Protein AF-A0A840UN07-F1 (afdb_monomer_lite)

Foldseek 3Di:
DPPVVVVVVVVVVVVVVCVVQVPDPDDDDDDPDDDDDPVVVVVVVVVVLLVVCVVPPVLLNVLLVLLVCLCVQLCVLVVVPPPDDLDPVSLVSLVVSLVVSLVSLVSHFPLSLLVSLLSQVVSLVVDLLQNLVSLLVSCLRSVNLLLVVLLVQCVVDPDPVSNVVSLLLCLLCVRPSFNVVSVVLVPDPDSVVSNVVSVVVVVVCVVCPVVVVVVVVVCVVVCVVPPCVVSVVSVVSSVCRVVRHPDSVPDDSDDDPSSSVSSSSNVCSNSVVVSVVSVVVVVVVD

Sequence (286 aa):
MGFKIIEQEAIKLRKIRNRLLSKRQTYIKRSEGSVMSIDLKFEWSFMYVLEKLANSNEDLFDTYKRIGNLYNDVGKVLSWNTSVNLDKAHHRELVDAYNKFLSKLKKIEYKNLVDLQKEILLHICKDKLYYGINMYRFERQLRLFTIRNEIGYLLKAKDDEEERYFIKKSIILNDLHFPKLYNDFSAFNEIDTVLSYMQQFSSLKSCVIGPSCLILDKLIELNIFGQNWEQLFLDNINNLTEKVFYNPDKIDYNVIISSQEKFEKILKAPVEFMIHQIAKMFKEEI

Structure (mmCIF, N/CA/C/O backbone):
data_AF-A0A840UN07-F1
#
_entry.id   AF-A0A840UN07-F1
#
loop_
_atom_site.group_PDB
_atom_site.id
_atom_site.type_symbol
_atom_site.label_atom_id
_atom_site.label_alt_id
_atom_site.label_comp_id
_atom_site.label_asym_id
_atom_site.label_entity_id
_atom_site.label_seq_id
_atom_site.pdbx_PDB_ins_code
_atom_site.Cartn_x
_atom_site.Cartn_y
_atom_site.Cartn_z
_atom_site.occupancy
_atom_site.B_iso_or_equiv
_atom_site.auth_seq_id
_atom_site.auth_comp_id
_atom_site.auth_asym_id
_atom_site.auth_atom_id
_atom_site.pdbx_PDB_model_num
ATOM 1 N N . MET A 1 1 ? 5.037 26.052 34.972 1.00 36.88 1 MET A N 1
ATOM 2 C CA . MET A 1 1 ? 5.686 26.035 33.637 1.00 36.88 1 MET A CA 1
ATOM 3 C C . MET A 1 1 ? 5.171 24.944 32.679 1.00 36.88 1 MET A C 1
ATOM 5 O O . MET A 1 1 ? 5.595 24.962 31.536 1.00 36.88 1 MET A O 1
ATOM 9 N N . GLY A 1 2 ? 4.238 24.051 33.059 1.00 37.12 2 GLY A N 1
ATOM 10 C CA . GLY A 1 2 ? 3.809 22.922 32.201 1.00 37.12 2 GLY A CA 1
ATOM 11 C C . GLY A 1 2 ? 2.655 23.173 31.211 1.00 37.12 2 GLY A C 1
ATOM 12 O O . GLY A 1 2 ? 2.625 22.558 30.154 1.00 37.12 2 GLY A O 1
ATOM 13 N N . PHE A 1 3 ? 1.729 24.101 31.481 1.00 29.08 3 PHE A N 1
ATOM 14 C CA . PHE A 1 3 ? 0.540 24.301 30.626 1.00 29.08 3 PHE A CA 1
ATOM 15 C C . PHE A 1 3 ? 0.841 24.938 29.259 1.00 29.08 3 PHE A C 1
ATOM 17 O O . PHE A 1 3 ? 0.233 24.579 28.254 1.00 29.08 3 PHE A O 1
ATOM 24 N N . LYS A 1 4 ? 1.828 25.840 29.207 1.00 35.59 4 LYS A N 1
ATOM 25 C CA . LYS A 1 4 ? 2.213 26.562 27.983 1.00 35.59 4 LYS A CA 1
ATOM 26 C C . LYS A 1 4 ? 2.868 25.647 26.936 1.00 35.59 4 LYS A C 1
ATOM 28 O O . LYS A 1 4 ? 2.766 25.918 25.746 1.00 35.59 4 LYS A O 1
ATOM 33 N N . ILE A 1 5 ? 3.515 24.569 27.385 1.00 42.28 5 ILE A N 1
ATOM 34 C CA . ILE A 1 5 ? 4.181 23.576 26.529 1.00 42.28 5 ILE A CA 1
ATOM 35 C C . ILE A 1 5 ? 3.131 22.658 25.884 1.00 42.28 5 ILE A C 1
ATOM 37 O O . ILE A 1 5 ? 3.144 22.474 24.671 1.00 42.28 5 ILE A O 1
ATOM 41 N N . ILE A 1 6 ? 2.141 22.209 26.665 1.00 43.41 6 ILE A N 1
ATOM 42 C CA . ILE A 1 6 ? 1.046 21.346 26.192 1.00 43.41 6 ILE A CA 1
ATOM 43 C C . ILE A 1 6 ? 0.175 22.059 25.144 1.00 43.41 6 ILE A C 1
ATOM 45 O O . ILE A 1 6 ? -0.197 21.464 24.133 1.00 43.41 6 ILE A O 1
ATOM 49 N N . GLU A 1 7 ? -0.134 23.347 25.333 1.00 41.19 7 GLU A N 1
ATOM 50 C CA . GLU A 1 7 ? -0.879 24.127 24.332 1.00 41.19 7 GLU A CA 1
ATOM 51 C C . GLU A 1 7 ? -0.098 24.314 23.027 1.00 41.19 7 GLU A C 1
ATOM 53 O O . GLU A 1 7 ? -0.666 24.193 21.939 1.00 41.19 7 GLU A O 1
ATOM 58 N N . GLN A 1 8 ? 1.207 24.580 23.111 1.00 50.69 8 GLN A N 1
ATOM 59 C CA . GLN A 1 8 ? 2.055 24.749 21.929 1.00 50.69 8 GLN A CA 1
ATOM 60 C C . GLN A 1 8 ? 2.217 23.438 21.148 1.00 50.69 8 GLN A C 1
ATOM 62 O O . GLN A 1 8 ? 2.112 23.443 19.915 1.00 50.69 8 GLN A O 1
ATOM 67 N N . GLU A 1 9 ? 2.387 22.313 21.844 1.00 49.97 9 GLU A N 1
ATOM 68 C CA . GLU A 1 9 ? 2.385 20.970 21.252 1.00 49.97 9 GLU A CA 1
ATOM 69 C C . GLU A 1 9 ? 1.037 20.648 20.602 1.00 49.97 9 GLU A C 1
ATOM 71 O O . GLU A 1 9 ? 0.986 20.236 19.438 1.00 49.97 9 GLU A O 1
ATOM 76 N N . ALA A 1 10 ? -0.073 20.943 21.285 1.00 46.81 10 ALA A N 1
ATOM 77 C CA . ALA A 1 10 ? -1.411 20.729 20.749 1.00 46.81 10 ALA A CA 1
ATOM 78 C C . ALA A 1 10 ? -1.667 21.553 19.474 1.00 46.81 10 ALA A C 1
ATOM 80 O O . ALA A 1 10 ? -2.270 21.052 18.521 1.00 46.81 10 ALA A O 1
ATOM 81 N N . ILE A 1 11 ? -1.184 22.798 19.411 1.00 55.72 11 ILE A N 1
ATOM 82 C CA . ILE A 1 11 ? -1.289 23.658 18.222 1.00 55.72 11 ILE A CA 1
ATOM 83 C C . ILE A 1 11 ? -0.445 23.108 17.064 1.00 55.72 11 ILE A C 1
ATOM 85 O O . ILE A 1 11 ? -0.916 23.069 15.921 1.00 55.72 11 ILE A O 1
ATOM 89 N N . LYS A 1 12 ? 0.789 22.661 17.332 1.00 57.25 12 LYS A N 1
ATOM 90 C CA . LYS A 1 12 ? 1.681 22.072 16.319 1.00 57.25 12 LYS A CA 1
ATOM 91 C C . LYS A 1 12 ? 1.063 20.809 15.714 1.00 57.25 12 LYS A C 1
ATOM 93 O O . LYS A 1 12 ? 0.984 20.687 14.490 1.00 57.25 12 LYS A O 1
ATOM 98 N N . LEU A 1 13 ? 0.533 19.927 16.558 1.00 53.12 13 LEU A N 1
ATOM 99 C CA . LEU A 1 13 ? -0.116 18.680 16.150 1.00 53.12 13 LEU A CA 1
ATOM 100 C C . LEU A 1 13 ? -1.429 18.929 15.389 1.00 53.12 13 LEU A C 1
ATOM 102 O O . LEU A 1 13 ? -1.670 18.303 14.354 1.00 53.12 13 LEU A O 1
ATOM 106 N N . ARG A 1 14 ? -2.230 19.927 15.795 1.00 56.94 14 ARG A N 1
ATOM 107 C CA . ARG A 1 14 ? -3.411 20.380 15.027 1.00 56.94 14 ARG A CA 1
ATOM 108 C C . ARG A 1 14 ? -3.041 20.864 13.625 1.00 56.94 14 ARG A C 1
ATOM 110 O O . ARG A 1 14 ? -3.718 20.504 12.662 1.00 56.94 14 ARG A O 1
ATOM 117 N N . LYS A 1 15 ? -1.963 21.646 13.486 1.00 59.25 15 LYS A N 1
ATOM 118 C CA . LYS A 1 15 ? -1.490 22.127 12.175 1.00 59.25 15 LYS A CA 1
ATOM 119 C C . LYS A 1 15 ? -1.043 20.976 11.273 1.00 59.25 15 LYS A C 1
ATOM 121 O O . LYS A 1 15 ? -1.417 20.957 10.102 1.00 59.25 15 LYS A O 1
ATOM 126 N N . ILE A 1 16 ? -0.294 20.007 11.806 1.00 56.16 16 ILE A N 1
ATOM 127 C CA . ILE A 1 16 ? 0.143 18.813 11.059 1.00 56.16 16 ILE A CA 1
ATOM 128 C C . ILE A 1 16 ? -1.072 18.001 10.590 1.00 56.16 16 ILE A C 1
ATOM 130 O O . ILE A 1 16 ? -1.173 17.668 9.408 1.00 56.16 16 ILE A O 1
ATOM 134 N N . ARG A 1 17 ? -2.031 17.757 11.490 1.00 54.06 17 ARG A N 1
ATOM 135 C CA . ARG A 1 17 ? -3.284 17.057 11.188 1.00 54.06 17 ARG A CA 1
ATOM 136 C C . ARG A 1 17 ? -4.070 17.744 10.073 1.00 54.06 17 ARG A C 1
ATOM 138 O O . ARG A 1 17 ? -4.420 17.091 9.094 1.00 54.06 17 ARG A O 1
ATOM 145 N N . ASN A 1 18 ? -4.324 19.048 10.188 1.00 59.06 18 ASN A N 1
ATOM 146 C CA . ASN A 1 18 ? -5.078 19.788 9.172 1.00 59.06 18 ASN A CA 1
ATOM 147 C C . ASN A 1 18 ? -4.421 19.676 7.792 1.00 59.06 18 ASN A C 1
ATOM 149 O O . ASN A 1 18 ? -5.118 19.504 6.799 1.00 59.06 18 ASN A O 1
ATOM 153 N N . ARG A 1 19 ? -3.084 19.684 7.740 1.00 59.31 19 ARG A N 1
ATOM 154 C CA . ARG A 1 19 ? -2.310 19.563 6.498 1.00 59.31 19 ARG A CA 1
ATOM 155 C C . ARG A 1 19 ? -2.387 18.173 5.851 1.00 59.31 19 ARG A C 1
ATOM 157 O O . ARG A 1 19 ? -2.235 18.063 4.637 1.00 59.31 19 ARG A O 1
ATOM 164 N N . LEU A 1 20 ? -2.588 17.122 6.647 1.00 52.75 20 LEU A N 1
ATOM 165 C CA . LEU A 1 20 ? -2.758 15.742 6.174 1.00 52.75 20 LEU A CA 1
ATOM 166 C C . LEU A 1 20 ? -4.204 15.448 5.769 1.00 52.75 20 LEU A C 1
ATOM 168 O O . LEU A 1 20 ? -4.441 14.781 4.763 1.00 52.75 20 LEU A O 1
ATOM 172 N N . LEU A 1 21 ? -5.169 15.944 6.544 1.00 47.34 21 LEU A N 1
ATOM 173 C CA . LEU A 1 21 ? -6.589 15.695 6.313 1.00 47.34 21 LEU A CA 1
ATOM 174 C C . LEU A 1 21 ? -7.146 16.511 5.146 1.00 47.34 21 LEU A C 1
ATOM 176 O O . LEU A 1 21 ? -7.949 15.978 4.388 1.00 47.34 21 LEU A O 1
ATOM 180 N N . SER A 1 22 ? -6.656 17.736 4.923 1.00 52.03 22 SER A N 1
ATOM 181 C CA . SER A 1 22 ? -7.065 18.574 3.784 1.00 52.03 22 SER A CA 1
ATOM 182 C C . SER A 1 22 ? -6.729 17.976 2.414 1.00 52.03 22 SER A C 1
ATOM 184 O O . SER A 1 22 ? -7.151 18.511 1.398 1.00 52.03 22 SER A O 1
ATOM 186 N N . LYS A 1 23 ? -5.937 16.898 2.374 1.00 47.31 23 LYS A N 1
ATOM 187 C CA . LYS A 1 23 ? -5.575 16.170 1.153 1.00 47.31 23 LYS A CA 1
ATOM 188 C C . LYS A 1 23 ? -6.455 14.939 0.891 1.00 47.31 23 LYS A C 1
ATOM 190 O O . LYS A 1 23 ? -6.236 14.255 -0.102 1.00 47.31 23 LYS A O 1
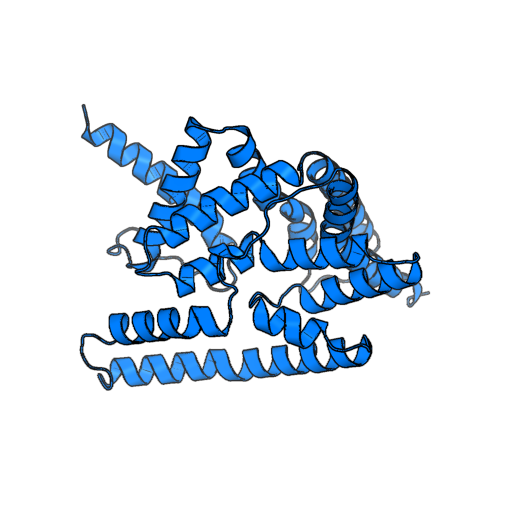ATOM 195 N N . ARG A 1 24 ? -7.402 14.601 1.778 1.00 41.06 24 ARG A N 1
ATOM 196 C CA . ARG A 1 24 ? -8.286 13.429 1.622 1.00 41.06 24 ARG A CA 1
ATOM 197 C C . ARG A 1 24 ? -9.586 13.833 0.913 1.00 41.06 24 ARG A C 1
ATOM 199 O O . ARG A 1 24 ? -10.165 14.860 1.246 1.00 41.06 24 ARG A O 1
ATOM 206 N N . GLN A 1 25 ? -10.067 12.988 -0.006 1.00 32.94 25 GLN A N 1
ATOM 207 C CA . GLN A 1 25 ? -11.268 13.221 -0.834 1.00 32.94 25 GLN A CA 1
ATOM 208 C C . GLN A 1 25 ? -12.570 13.459 -0.044 1.00 32.94 25 GLN A C 1
ATOM 210 O O . GLN A 1 25 ? -13.498 14.052 -0.577 1.00 32.94 25 GLN A O 1
ATOM 215 N N . THR A 1 26 ? -12.649 13.034 1.218 1.00 33.31 26 THR A N 1
ATOM 216 C CA . THR A 1 26 ? -13.864 13.104 2.053 1.00 33.31 26 THR A CA 1
ATOM 217 C C . THR A 1 26 ? -13.619 13.806 3.390 1.00 33.31 26 THR A C 1
ATOM 219 O O . THR A 1 26 ? -14.121 13.396 4.436 1.00 33.31 26 THR A O 1
ATOM 222 N N . TYR A 1 27 ? -12.803 14.862 3.406 1.00 40.34 27 TYR A N 1
ATOM 223 C CA . TYR A 1 27 ? -12.616 15.641 4.628 1.00 40.34 27 TYR A CA 1
ATOM 224 C C . TYR A 1 27 ? -13.746 16.659 4.838 1.00 40.34 27 TYR A C 1
ATOM 226 O O . TYR A 1 27 ? -13.843 17.653 4.121 1.00 40.34 27 TYR A O 1
ATOM 234 N N . ILE A 1 28 ? -14.552 16.454 5.884 1.00 39.88 28 ILE A N 1
ATOM 235 C CA . ILE A 1 28 ? -15.470 17.471 6.411 1.00 39.88 28 ILE A CA 1
ATOM 236 C C . ILE A 1 28 ? -14.691 18.347 7.397 1.00 39.88 28 ILE A C 1
ATOM 238 O O . ILE A 1 28 ? -14.242 17.887 8.453 1.00 39.88 28 ILE A O 1
ATOM 242 N N . LYS A 1 29 ? -14.523 19.626 7.050 1.00 39.91 29 LYS A N 1
ATOM 243 C CA . LYS A 1 29 ? -13.854 20.625 7.889 1.00 39.91 29 LYS A CA 1
ATOM 244 C C . LYS A 1 29 ? -14.681 20.857 9.156 1.00 39.91 29 LYS A C 1
ATOM 246 O O . LYS A 1 29 ? -15.702 21.533 9.113 1.00 39.91 29 LYS A O 1
ATOM 251 N N . ARG A 1 30 ? -14.256 20.289 10.288 1.00 42.16 30 ARG A N 1
ATOM 252 C CA . ARG A 1 30 ? -14.884 20.573 11.589 1.00 42.16 30 ARG A CA 1
ATOM 253 C C . ARG A 1 30 ? -14.439 21.949 12.082 1.00 42.16 30 ARG A C 1
ATOM 255 O O . ARG A 1 30 ? -13.242 22.239 12.087 1.00 42.16 30 ARG A O 1
ATOM 262 N N . SER A 1 31 ? -15.401 22.774 12.487 1.00 37.69 31 SER A N 1
ATOM 263 C CA . SER A 1 31 ? -15.157 24.023 13.203 1.00 37.69 31 SER A CA 1
ATOM 264 C C . SER A 1 31 ? -14.460 23.739 14.535 1.00 37.69 31 SER A C 1
ATOM 266 O O . SER A 1 31 ? -14.646 22.696 15.168 1.00 37.69 31 SER A O 1
ATOM 268 N N . GLU A 1 32 ? -13.574 24.652 14.916 1.00 40.25 32 GLU A N 1
ATOM 269 C CA . GLU A 1 32 ? -12.773 24.582 16.131 1.00 40.25 32 GLU A CA 1
ATOM 270 C C . GLU A 1 32 ? -13.696 24.474 17.355 1.00 40.25 32 GLU A C 1
ATOM 272 O O . GLU A 1 32 ? -14.474 25.381 17.625 1.00 40.25 32 GLU A O 1
ATOM 277 N N . GLY A 1 33 ? -13.642 23.342 18.070 1.00 42.06 33 GLY A N 1
ATOM 278 C CA . GLY A 1 33 ? -14.376 23.155 19.330 1.00 42.06 33 GLY A CA 1
ATOM 279 C C . GLY A 1 33 ? -15.049 21.797 19.554 1.00 42.06 33 GLY A C 1
ATOM 280 O O . GLY A 1 33 ? -15.470 21.529 20.673 1.00 42.06 33 GLY A O 1
ATOM 281 N N . SER A 1 34 ? -15.144 20.900 18.564 1.00 35.94 34 SER A N 1
ATOM 282 C CA . SER A 1 34 ? -15.785 19.593 18.800 1.00 35.94 34 SER A CA 1
ATOM 283 C C . SER A 1 34 ? -14.912 18.665 19.656 1.00 35.94 34 SER A C 1
ATOM 285 O O . SER A 1 34 ? -13.740 18.457 19.316 1.00 35.94 34 SER A O 1
ATOM 287 N N . VAL A 1 35 ? -15.510 18.047 20.684 1.00 39.00 35 VAL A N 1
ATOM 288 C CA . VAL A 1 35 ? -14.983 16.871 21.400 1.00 39.00 35 VAL A CA 1
ATOM 289 C C . VAL A 1 35 ? -14.346 15.916 20.389 1.00 39.00 35 VAL A C 1
ATOM 291 O O . VAL A 1 35 ? -14.926 15.584 19.353 1.00 39.00 35 VAL A O 1
ATOM 294 N N . MET A 1 36 ? -13.089 15.570 20.653 1.00 40.47 36 MET A N 1
ATOM 295 C CA . MET A 1 36 ? -12.247 14.767 19.776 1.00 40.47 36 MET A CA 1
ATOM 296 C C . MET A 1 36 ? -12.947 13.433 19.476 1.00 40.47 36 MET A C 1
ATOM 298 O O . MET A 1 36 ? -13.196 12.668 20.404 1.00 40.47 36 MET A O 1
ATOM 302 N N . SER A 1 37 ? -13.267 13.138 18.207 1.00 45.59 37 SER A N 1
ATOM 303 C CA . SER A 1 37 ? -13.748 11.796 17.858 1.00 45.59 37 SER A CA 1
ATOM 304 C C . SER A 1 37 ? -12.655 10.773 18.165 1.00 45.59 37 SER A C 1
ATOM 306 O O . SER A 1 37 ? -11.467 11.077 18.063 1.00 45.59 37 SER A O 1
ATOM 308 N N . ILE A 1 38 ? -13.041 9.565 18.556 1.00 47.12 38 ILE A N 1
ATOM 309 C CA . ILE A 1 38 ? -12.121 8.485 18.936 1.00 47.12 38 ILE A CA 1
ATOM 310 C C . ILE A 1 38 ? -11.085 8.193 17.830 1.00 47.12 38 ILE A C 1
ATOM 312 O O . ILE A 1 38 ? -9.900 8.034 18.125 1.00 47.12 38 ILE A O 1
ATOM 316 N N . ASP A 1 39 ? -11.489 8.301 16.559 1.00 43.38 39 ASP A N 1
ATOM 317 C CA . ASP A 1 39 ? -10.614 8.258 15.376 1.00 43.38 39 ASP A CA 1
ATOM 318 C C . ASP A 1 39 ? -9.398 9.200 15.432 1.00 43.38 39 ASP A C 1
ATOM 320 O O . ASP A 1 39 ? -8.344 8.912 14.857 1.00 43.38 39 ASP A O 1
ATOM 324 N N . LEU A 1 40 ? -9.535 10.337 16.119 1.00 50.72 40 LEU A N 1
ATOM 325 C CA . LEU A 1 40 ? -8.480 11.330 16.275 1.00 50.72 40 LEU A CA 1
ATOM 326 C C . LEU A 1 40 ? -7.503 10.966 17.387 1.00 50.72 40 LEU A C 1
ATOM 328 O O . LEU A 1 40 ? -6.328 11.265 17.237 1.00 50.72 40 LEU A O 1
ATOM 332 N N . LYS A 1 41 ? -7.916 10.274 18.455 1.00 52.09 41 LYS A N 1
ATOM 333 C CA . LYS A 1 41 ? -6.965 9.824 19.491 1.00 52.09 41 LYS A CA 1
ATOM 334 C C . LYS A 1 41 ? -5.910 8.881 18.904 1.00 52.09 41 LYS A C 1
ATOM 336 O O . LYS A 1 41 ? -4.743 8.958 19.274 1.00 52.09 41 LYS A O 1
ATOM 341 N N . PHE A 1 42 ? -6.303 8.061 17.931 1.00 54.28 42 PHE A N 1
ATOM 342 C CA . PHE A 1 42 ? -5.392 7.162 17.229 1.00 54.28 42 PHE A CA 1
ATOM 343 C C . PHE A 1 42 ? -4.511 7.868 16.176 1.00 54.28 42 PHE A C 1
ATOM 345 O O . PHE A 1 42 ? -3.318 7.592 16.082 1.00 54.28 42 PHE A O 1
ATOM 352 N N . GLU A 1 43 ? -5.036 8.831 15.399 1.00 57.31 43 GLU A N 1
ATOM 353 C CA . GLU A 1 43 ? -4.155 9.649 14.536 1.00 57.31 43 GLU A CA 1
ATOM 354 C C . GLU A 1 43 ? -3.068 10.352 15.367 1.00 57.31 43 GLU A C 1
ATOM 356 O O . GLU A 1 43 ? -1.953 10.539 14.889 1.00 57.31 43 GLU A O 1
ATOM 361 N N . TRP A 1 44 ? -3.363 10.672 16.629 1.00 57.81 44 TRP A N 1
ATOM 362 C CA . TRP A 1 44 ? -2.398 11.217 17.576 1.00 57.81 44 TRP A CA 1
ATOM 363 C C . TRP A 1 44 ? -1.443 10.166 18.156 1.00 57.81 44 TRP A C 1
ATOM 365 O O . TRP A 1 44 ? -0.263 10.474 18.294 1.00 57.81 44 TRP A O 1
ATOM 375 N N . SER A 1 45 ? -1.872 8.927 18.431 1.00 63.03 45 SER A N 1
ATOM 376 C CA . SER A 1 45 ? -0.940 7.859 18.844 1.00 63.03 45 SER A CA 1
ATOM 377 C C . SER A 1 45 ? 0.098 7.561 17.759 1.00 63.03 45 SER A C 1
ATOM 379 O O . SER A 1 45 ? 1.283 7.429 18.061 1.00 63.03 45 SER A O 1
ATOM 381 N N . PHE A 1 46 ? -0.307 7.585 16.486 1.00 68.44 46 PHE A N 1
ATOM 382 C CA . PHE A 1 46 ? 0.627 7.498 15.365 1.00 68.44 46 PHE A CA 1
ATOM 383 C C . PHE A 1 46 ? 1.573 8.710 15.294 1.00 68.44 46 PHE A C 1
ATOM 385 O O . PHE A 1 46 ? 2.765 8.542 15.044 1.00 68.44 46 PHE A O 1
ATOM 392 N N . MET A 1 47 ? 1.094 9.927 15.583 1.00 66.25 47 MET A N 1
ATOM 393 C CA . MET A 1 47 ? 1.973 11.103 15.691 1.00 66.25 47 MET A CA 1
ATOM 394 C C . MET A 1 47 ? 3.011 10.955 16.802 1.00 66.25 47 MET A C 1
ATOM 396 O O . MET A 1 47 ? 4.155 11.342 16.590 1.00 66.25 47 MET A O 1
ATOM 400 N N . TYR A 1 48 ? 2.658 10.347 17.937 1.00 68.62 48 TYR A N 1
ATOM 401 C CA . TYR A 1 48 ? 3.625 10.050 18.995 1.00 68.62 48 TYR A CA 1
ATOM 402 C C . TYR A 1 48 ? 4.697 9.050 18.549 1.00 68.62 48 TYR A C 1
ATOM 404 O O . TYR A 1 48 ? 5.847 9.171 18.965 1.00 68.62 48 TYR A O 1
ATOM 412 N N . VAL A 1 49 ? 4.366 8.081 17.688 1.00 74.12 49 VAL A N 1
ATOM 413 C CA . VAL A 1 49 ? 5.377 7.198 17.073 1.00 74.12 49 VAL A CA 1
ATOM 414 C C . VAL A 1 49 ? 6.321 8.002 16.194 1.00 74.12 49 VAL A C 1
ATOM 416 O O . VAL A 1 49 ? 7.533 7.880 16.331 1.00 74.12 49 VAL A O 1
ATOM 419 N N . LEU A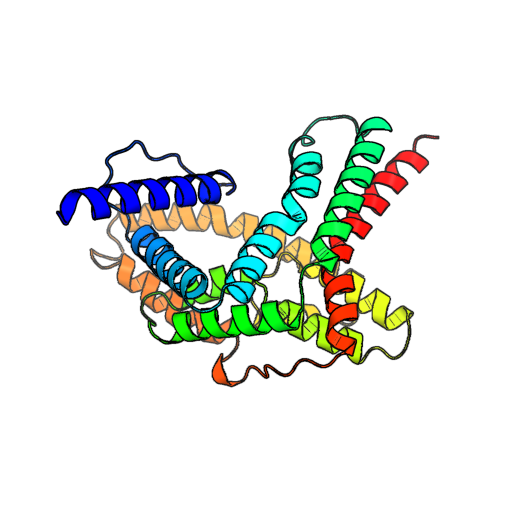 1 50 ? 5.777 8.855 15.326 1.00 77.44 50 LEU A N 1
ATOM 420 C CA . LEU A 1 50 ? 6.580 9.691 14.435 1.00 77.44 50 LEU A CA 1
ATOM 421 C C . LEU A 1 50 ? 7.449 10.694 15.199 1.00 77.44 50 LEU A C 1
ATOM 423 O O . LEU A 1 50 ? 8.578 10.942 14.798 1.00 77.44 50 LEU A O 1
ATOM 427 N N . GLU A 1 51 ? 6.947 11.255 16.297 1.00 73.50 51 GLU A N 1
ATOM 428 C CA . GLU A 1 51 ? 7.702 12.145 17.179 1.00 73.50 51 GLU A CA 1
ATOM 429 C C . GLU A 1 51 ? 8.813 11.400 17.922 1.00 73.50 51 GLU A C 1
ATOM 431 O O . GLU A 1 51 ? 9.940 11.887 17.985 1.00 73.50 51 GLU A O 1
ATOM 436 N N . LYS A 1 52 ? 8.538 10.191 18.427 1.00 79.38 52 LYS A N 1
ATOM 437 C CA . LYS A 1 52 ? 9.584 9.329 18.991 1.00 79.38 52 LYS A CA 1
ATOM 438 C C . LYS A 1 52 ? 10.662 9.039 17.957 1.00 79.38 52 LYS A C 1
ATOM 440 O O . LYS A 1 52 ? 11.825 9.262 18.260 1.00 79.38 52 LYS A O 1
ATOM 445 N N . LEU A 1 53 ? 10.278 8.645 16.741 1.00 79.56 53 LEU A N 1
ATOM 446 C CA . LEU A 1 53 ? 11.216 8.434 15.638 1.00 79.56 53 LEU A CA 1
ATOM 447 C C . LEU A 1 53 ? 12.009 9.703 15.318 1.00 79.56 53 LEU A C 1
ATOM 449 O O . LEU A 1 53 ? 13.220 9.625 15.187 1.00 79.56 53 LEU A O 1
ATOM 453 N N . ALA A 1 54 ? 11.376 10.877 15.273 1.00 80.12 54 ALA A N 1
ATOM 454 C CA . ALA A 1 54 ? 12.078 12.140 15.041 1.00 80.12 54 ALA A CA 1
ATOM 455 C C . ALA A 1 54 ? 13.161 12.425 16.096 1.00 80.12 54 ALA A C 1
ATOM 457 O O . ALA A 1 54 ? 14.170 13.043 15.775 1.00 80.12 54 ALA A O 1
ATOM 458 N N . ASN A 1 55 ? 12.959 11.961 17.332 1.00 78.38 55 ASN A N 1
ATOM 459 C CA . ASN A 1 55 ? 13.899 12.147 18.434 1.00 78.38 55 ASN A CA 1
ATOM 460 C C . ASN A 1 55 ? 14.918 11.002 18.578 1.00 78.38 55 ASN A C 1
ATOM 462 O O . ASN A 1 55 ? 15.976 11.214 19.163 1.00 78.38 55 ASN A O 1
ATOM 466 N N . SER A 1 56 ? 14.605 9.792 18.103 1.00 84.69 56 SER A N 1
ATOM 467 C CA . SER A 1 56 ? 15.427 8.591 18.326 1.00 84.69 56 SER A CA 1
ATOM 468 C C . SER A 1 56 ? 16.093 8.033 17.070 1.00 84.69 56 SER A C 1
ATOM 470 O O . SER A 1 56 ? 17.057 7.283 17.186 1.00 84.69 56 SER A O 1
ATOM 472 N N . ASN A 1 57 ? 15.560 8.323 15.884 1.00 86.69 57 ASN A N 1
ATOM 473 C CA . ASN A 1 57 ? 16.051 7.824 14.603 1.00 86.69 57 ASN A CA 1
ATOM 474 C C . ASN A 1 57 ? 15.655 8.783 13.461 1.00 86.69 57 ASN A C 1
ATOM 476 O O . ASN A 1 57 ? 14.636 8.603 12.779 1.00 86.69 57 ASN A O 1
ATOM 480 N N . GLU A 1 58 ? 16.468 9.827 13.282 1.00 88.38 58 GLU A N 1
ATOM 481 C CA . GLU A 1 58 ? 16.219 10.908 12.323 1.00 88.38 58 GLU A CA 1
ATOM 482 C C . GLU A 1 58 ? 16.093 10.395 10.879 1.00 88.38 58 GLU A C 1
ATOM 484 O O . GLU A 1 58 ? 15.230 10.878 10.144 1.00 88.38 58 GLU A O 1
ATOM 489 N N . ASP A 1 59 ? 16.854 9.365 10.499 1.00 89.19 59 ASP A N 1
ATOM 490 C CA . ASP A 1 59 ? 16.837 8.785 9.149 1.00 89.19 59 ASP A CA 1
ATOM 491 C C . ASP A 1 59 ? 15.484 8.144 8.801 1.00 89.19 59 ASP A C 1
ATOM 493 O O . ASP A 1 59 ? 14.954 8.330 7.697 1.00 89.19 59 ASP A O 1
ATOM 497 N N . LEU A 1 60 ? 14.863 7.432 9.749 1.00 89.88 60 LEU A N 1
ATOM 498 C CA . LEU A 1 60 ? 13.532 6.844 9.545 1.00 89.88 60 LEU A CA 1
ATOM 499 C C . LEU A 1 60 ? 12.448 7.919 9.473 1.00 89.88 60 LEU A C 1
ATOM 501 O O . LEU A 1 60 ? 11.542 7.851 8.634 1.00 89.88 60 LEU A O 1
ATOM 505 N N . PHE A 1 61 ? 12.550 8.947 10.316 1.00 88.69 61 PHE A N 1
ATOM 506 C CA . PHE A 1 61 ? 11.633 10.080 10.257 1.00 88.69 61 PHE A CA 1
ATOM 507 C C . PHE A 1 61 ? 11.781 10.869 8.947 1.00 88.69 61 PHE A C 1
ATOM 509 O O . PHE A 1 61 ? 10.787 11.293 8.345 1.00 88.69 61 PHE A O 1
ATOM 516 N N . ASP A 1 62 ? 13.009 11.045 8.463 1.00 90.31 62 ASP A N 1
ATOM 517 C CA . ASP A 1 62 ? 13.275 11.680 7.179 1.00 90.31 62 ASP A CA 1
ATOM 518 C C . ASP A 1 62 ? 12.738 10.852 6.010 1.00 90.31 62 ASP A C 1
ATOM 520 O O . ASP A 1 62 ? 12.063 11.394 5.130 1.00 90.31 62 ASP A O 1
ATOM 524 N N . THR A 1 63 ? 12.903 9.530 6.065 1.00 92.31 63 THR A N 1
ATOM 525 C CA . THR A 1 63 ? 12.308 8.587 5.109 1.00 92.31 63 THR A CA 1
ATOM 526 C C . THR A 1 63 ? 10.786 8.725 5.056 1.00 92.31 63 THR A C 1
ATOM 528 O O . THR A 1 63 ? 10.220 8.880 3.968 1.00 92.31 63 THR A O 1
ATOM 531 N N . TYR A 1 64 ? 10.112 8.783 6.211 1.00 89.44 64 TYR A N 1
ATOM 532 C CA . TYR A 1 64 ? 8.666 9.016 6.285 1.00 89.44 64 TYR A CA 1
ATOM 533 C C . TYR A 1 64 ? 8.258 10.327 5.593 1.00 89.44 64 TYR A C 1
ATOM 535 O O . TYR A 1 64 ? 7.355 10.343 4.746 1.00 89.44 64 TYR A O 1
ATOM 543 N N . LYS A 1 65 ? 8.952 11.437 5.895 1.00 88.94 65 LYS A N 1
ATOM 544 C CA . LYS A 1 65 ? 8.696 12.737 5.249 1.00 88.94 65 LYS A CA 1
ATOM 545 C C . LYS A 1 65 ? 8.909 12.670 3.737 1.00 88.94 65 LYS A C 1
ATOM 547 O O . LYS A 1 65 ? 8.142 13.285 2.994 1.00 88.94 65 LYS A O 1
ATOM 552 N N . ARG A 1 66 ? 9.956 11.986 3.267 1.00 91.50 66 ARG A N 1
ATOM 553 C CA . ARG A 1 66 ? 10.276 11.883 1.835 1.00 91.50 66 ARG A CA 1
ATOM 554 C C . ARG A 1 66 ? 9.219 11.091 1.083 1.00 91.50 66 ARG A C 1
ATOM 556 O O . ARG A 1 66 ? 8.714 11.602 0.087 1.00 91.50 66 ARG A O 1
ATOM 563 N N . ILE A 1 67 ? 8.821 9.926 1.595 1.00 88.12 67 ILE A N 1
ATOM 564 C CA . ILE A 1 67 ? 7.748 9.102 1.018 1.00 88.12 67 ILE A CA 1
ATOM 565 C C . ILE A 1 67 ? 6.445 9.899 0.929 1.00 88.12 67 ILE A C 1
ATOM 567 O O . ILE A 1 67 ? 5.861 10.011 -0.149 1.00 88.12 67 ILE A O 1
ATOM 571 N N . GLY A 1 68 ? 6.037 10.556 2.021 1.00 83.00 68 GLY A N 1
ATOM 572 C CA . GLY A 1 68 ? 4.817 11.372 2.045 1.00 83.00 68 GLY A CA 1
ATOM 573 C C . GLY A 1 68 ? 4.836 12.576 1.091 1.00 83.00 68 GLY A C 1
ATOM 574 O O . GLY A 1 68 ? 3.784 13.136 0.780 1.00 83.00 68 GLY A O 1
ATOM 575 N N . ASN A 1 69 ? 6.015 12.985 0.611 1.00 87.19 69 ASN A N 1
ATOM 576 C CA . ASN A 1 69 ? 6.188 14.102 -0.317 1.00 87.19 69 ASN A CA 1
ATOM 577 C C . ASN A 1 69 ? 6.597 13.691 -1.736 1.00 87.19 69 ASN A C 1
ATOM 579 O O . ASN A 1 69 ? 6.731 14.573 -2.596 1.00 87.19 69 ASN A O 1
ATOM 583 N N . LEU A 1 70 ? 6.791 12.394 -1.979 1.00 90.50 70 LEU A N 1
ATOM 584 C CA . LEU A 1 70 ? 7.377 11.865 -3.204 1.00 90.50 70 LEU A CA 1
ATOM 585 C C . LEU A 1 70 ? 6.545 12.261 -4.431 1.00 90.50 70 LEU A C 1
ATOM 587 O O . LEU A 1 70 ? 7.048 12.926 -5.334 1.00 90.50 70 LEU A O 1
ATOM 591 N N . TYR A 1 71 ? 5.245 11.969 -4.396 1.00 87.00 71 TYR A N 1
ATOM 592 C CA . TYR A 1 71 ? 4.320 12.207 -5.509 1.00 87.00 71 TYR A CA 1
ATOM 593 C C . TYR A 1 71 ? 3.672 13.598 -5.512 1.00 87.00 71 TYR A C 1
ATOM 595 O O . TYR A 1 71 ? 2.882 13.891 -6.401 1.00 87.00 71 TYR A O 1
ATOM 603 N N . ASN A 1 72 ? 3.977 14.480 -4.549 1.00 87.69 72 ASN A N 1
ATOM 604 C CA . ASN A 1 72 ? 3.243 15.745 -4.382 1.00 87.69 72 ASN A CA 1
ATOM 605 C C . ASN A 1 72 ? 3.252 16.635 -5.634 1.00 87.69 72 ASN A C 1
ATOM 607 O O . ASN A 1 72 ? 2.240 17.259 -5.926 1.00 87.69 72 ASN A O 1
ATOM 611 N N . ASP A 1 73 ? 4.384 16.752 -6.332 1.00 87.94 73 ASP A N 1
ATOM 612 C CA . ASP A 1 73 ? 4.475 17.661 -7.483 1.00 87.94 73 ASP A CA 1
ATOM 613 C C . ASP A 1 73 ? 3.779 17.076 -8.716 1.00 87.94 73 ASP A C 1
ATOM 615 O O . ASP A 1 73 ? 3.058 17.800 -9.391 1.00 87.94 73 ASP A O 1
ATOM 619 N N . VAL A 1 74 ? 3.888 15.761 -8.931 1.00 85.94 74 VAL A N 1
ATOM 620 C CA . VAL A 1 74 ? 3.124 15.037 -9.962 1.00 85.94 74 VAL A CA 1
ATOM 621 C C . VAL A 1 74 ? 1.624 15.149 -9.681 1.00 85.94 74 VAL A C 1
ATOM 623 O O . VAL A 1 74 ? 0.853 15.555 -10.542 1.00 85.94 74 VAL A O 1
ATOM 626 N N . GLY A 1 75 ? 1.208 14.873 -8.443 1.00 82.06 75 GLY A N 1
ATOM 627 C CA . GLY A 1 75 ? -0.187 14.970 -8.024 1.00 82.06 75 GLY A CA 1
ATOM 628 C C . GLY A 1 75 ? -0.761 16.381 -8.153 1.00 82.06 75 GLY A C 1
ATOM 629 O O . GLY A 1 75 ? -1.928 16.516 -8.501 1.00 82.06 75 GLY A O 1
ATOM 630 N N . LYS A 1 76 ? 0.033 17.440 -7.938 1.00 82.06 76 LYS A N 1
ATOM 631 C CA . LYS A 1 76 ? -0.406 18.821 -8.203 1.00 82.06 76 LYS A CA 1
ATOM 632 C C . LYS A 1 76 ? -0.747 19.012 -9.675 1.00 82.06 76 LYS A C 1
ATOM 634 O O . LYS A 1 76 ? -1.869 19.402 -9.949 1.00 82.06 76 LYS A O 1
ATOM 639 N N . VAL A 1 77 ? 0.159 18.668 -10.589 1.00 80.62 77 VAL A N 1
ATOM 640 C CA . VAL A 1 77 ? -0.091 18.800 -12.035 1.00 80.62 77 VAL A CA 1
ATOM 641 C C . VAL A 1 77 ? -1.346 18.019 -12.452 1.00 80.62 77 VAL A C 1
ATOM 643 O O . VAL A 1 77 ? -2.171 18.529 -13.198 1.00 80.62 77 VAL A O 1
ATOM 646 N N . LEU A 1 78 ? -1.549 16.816 -11.904 1.00 73.12 78 LEU A N 1
ATOM 647 C CA . LEU A 1 78 ? -2.708 15.978 -12.236 1.00 73.12 78 LEU A CA 1
ATOM 648 C C . LEU A 1 78 ? -4.027 16.454 -11.598 1.00 73.12 78 LEU A C 1
ATOM 650 O O . LEU A 1 78 ? -5.080 16.375 -12.221 1.00 73.12 78 LEU A O 1
ATOM 654 N N . SER A 1 79 ? -3.993 16.956 -10.360 1.00 65.19 79 SER A N 1
ATOM 655 C CA . SER A 1 79 ? -5.195 17.393 -9.624 1.00 65.19 79 SER A CA 1
ATOM 656 C C . SER A 1 79 ? -5.827 18.680 -10.158 1.00 65.19 79 SER A C 1
ATOM 658 O O . SER A 1 79 ? -6.980 18.958 -9.842 1.00 65.19 79 SER A O 1
ATOM 660 N N . TRP A 1 80 ? -5.094 19.454 -10.961 1.00 50.94 80 TRP A N 1
ATOM 661 C CA . TRP A 1 80 ? -5.599 20.681 -11.581 1.00 50.94 80 TRP A CA 1
ATOM 662 C C . TRP A 1 80 ? -6.427 20.395 -12.850 1.00 50.94 80 TRP A C 1
ATOM 664 O O . TRP A 1 80 ? -7.095 21.295 -13.350 1.00 50.94 80 TRP A O 1
ATOM 674 N N . ASN A 1 81 ? -6.459 19.139 -13.321 1.00 49.22 81 ASN A N 1
ATOM 675 C CA . ASN A 1 81 ? -6.948 18.767 -14.651 1.00 49.22 81 ASN A CA 1
ATOM 676 C C . ASN A 1 81 ? -8.147 17.808 -14.653 1.00 49.22 81 ASN A C 1
ATOM 678 O O . ASN A 1 81 ? -8.160 16.814 -15.373 1.00 49.22 81 ASN A O 1
ATOM 682 N N . THR A 1 82 ? -9.211 18.122 -13.914 1.00 47.94 82 THR A N 1
ATOM 683 C CA . THR A 1 82 ? -10.529 17.514 -14.186 1.00 47.94 82 THR A CA 1
ATOM 684 C C . THR A 1 82 ? -11.263 18.166 -15.367 1.00 47.94 82 THR A C 1
ATOM 686 O O . THR A 1 82 ? -12.324 17.679 -15.748 1.00 47.94 82 THR A O 1
ATOM 689 N N . SER A 1 83 ? -10.722 19.232 -15.977 1.00 48.22 83 SER A N 1
ATOM 690 C CA . SER A 1 83 ? -11.415 19.966 -17.052 1.00 48.22 83 SER A CA 1
ATOM 691 C C . SER A 1 83 ? -10.533 20.759 -18.035 1.00 48.22 83 SER A C 1
ATOM 693 O O . SER A 1 83 ? -11.072 21.566 -18.791 1.00 48.22 83 SER A O 1
ATOM 695 N N . VAL A 1 84 ? -9.208 20.568 -18.069 1.00 51.00 84 VAL A N 1
ATOM 696 C CA . VAL A 1 84 ? -8.332 21.325 -18.987 1.00 51.00 84 VAL A CA 1
ATOM 697 C C . VAL A 1 84 ? -7.910 20.449 -20.162 1.00 51.00 84 VAL A C 1
ATOM 699 O O . VAL A 1 84 ? -7.437 19.331 -19.960 1.00 51.00 84 VAL A O 1
ATOM 702 N N . ASN A 1 85 ? -8.077 20.973 -21.381 1.00 56.84 85 ASN A N 1
ATOM 703 C CA . ASN A 1 85 ? -7.506 20.405 -22.599 1.00 56.84 85 ASN A CA 1
ATOM 704 C C . ASN A 1 85 ? -6.017 20.141 -22.359 1.00 56.84 85 ASN A C 1
ATOM 706 O O . ASN A 1 85 ? -5.240 21.079 -22.171 1.00 56.84 85 ASN A O 1
ATOM 710 N N . LEU A 1 86 ? -5.642 18.863 -22.315 1.00 65.62 86 LEU A N 1
ATOM 711 C CA . LEU A 1 86 ? -4.252 18.442 -22.222 1.00 65.62 86 LEU A CA 1
ATOM 712 C C . LEU A 1 86 ? -3.533 19.062 -23.419 1.00 65.62 86 LEU A C 1
ATOM 714 O O . LEU A 1 86 ? -3.839 18.722 -24.552 1.00 65.62 86 LEU A O 1
ATOM 718 N N . ASP A 1 87 ? -2.626 20.007 -23.179 1.00 67.50 87 ASP A N 1
ATOM 719 C CA . ASP A 1 87 ? -1.857 20.682 -24.225 1.00 67.50 87 ASP A CA 1
ATOM 720 C C . ASP A 1 87 ? -0.342 20.458 -24.039 1.00 67.50 87 ASP A C 1
ATOM 722 O O . ASP A 1 87 ? 0.137 19.868 -23.060 1.00 67.50 87 ASP A O 1
ATOM 726 N N . LYS A 1 88 ? 0.459 20.963 -24.982 1.00 71.62 88 LYS A N 1
ATOM 727 C CA . LYS A 1 88 ? 1.929 20.860 -24.927 1.00 71.62 88 LYS A CA 1
ATOM 728 C C . LYS A 1 88 ? 2.554 21.560 -23.710 1.00 71.62 88 LYS A C 1
ATOM 730 O O . LYS A 1 88 ? 3.716 21.283 -23.396 1.00 71.62 88 LYS A O 1
ATOM 735 N N . ALA A 1 89 ? 1.871 22.511 -23.069 1.00 76.19 89 ALA A N 1
ATOM 736 C CA . ALA A 1 89 ? 2.358 23.149 -21.847 1.00 76.19 89 ALA A CA 1
ATOM 737 C C . ALA A 1 89 ? 2.177 22.206 -20.649 1.00 76.19 89 ALA A C 1
ATOM 739 O O . ALA A 1 89 ? 3.148 21.953 -19.938 1.00 76.19 89 ALA A O 1
ATOM 740 N N . HIS A 1 90 ? 1.013 21.565 -20.526 1.00 75.25 90 HIS A N 1
ATOM 741 C CA . HIS A 1 90 ? 0.746 20.565 -19.486 1.00 75.25 90 HIS A CA 1
ATOM 742 C C . HIS A 1 90 ? 1.703 19.371 -19.552 1.00 75.25 90 HIS A C 1
ATOM 744 O O . HIS A 1 90 ? 2.210 18.918 -18.526 1.00 75.25 90 HIS A O 1
ATOM 750 N N . HIS A 1 91 ? 2.014 18.879 -20.758 1.00 78.38 91 HIS A N 1
ATOM 751 C CA . HIS A 1 91 ? 3.008 17.814 -20.917 1.00 78.38 91 HIS A CA 1
ATOM 752 C C . HIS A 1 91 ? 4.387 18.230 -20.379 1.00 78.38 91 HIS A C 1
ATOM 754 O O . HIS A 1 91 ? 5.048 17.448 -19.696 1.00 78.38 91 HIS A O 1
ATOM 760 N N . ARG A 1 92 ? 4.823 19.469 -20.650 1.00 82.50 92 ARG A N 1
ATOM 761 C CA . ARG A 1 92 ? 6.102 19.992 -20.140 1.00 82.50 92 ARG A CA 1
ATOM 762 C C . ARG A 1 92 ? 6.104 20.100 -18.618 1.00 82.50 92 ARG A C 1
ATOM 764 O O . ARG A 1 92 ? 7.053 19.640 -17.991 1.00 82.50 92 ARG A O 1
ATOM 771 N N . GLU A 1 93 ? 5.031 20.616 -18.024 1.00 86.25 93 GLU A N 1
ATOM 772 C CA . GLU A 1 93 ? 4.895 20.689 -16.564 1.00 86.25 93 GLU A CA 1
ATOM 773 C C . GLU A 1 93 ? 4.945 19.307 -15.903 1.00 86.25 93 GLU A C 1
ATOM 775 O O . GLU A 1 93 ? 5.574 19.137 -14.854 1.00 86.25 93 GLU A O 1
ATOM 780 N N . LEU A 1 94 ? 4.332 18.299 -16.531 1.00 85.12 94 LEU A N 1
ATOM 781 C CA . LEU A 1 94 ? 4.375 16.925 -16.042 1.00 85.12 94 LEU A CA 1
ATOM 782 C C . LEU A 1 94 ? 5.785 16.325 -16.132 1.00 85.12 94 LEU A C 1
ATOM 784 O O . LEU A 1 94 ? 6.229 15.675 -15.185 1.00 85.12 94 LEU A O 1
ATOM 788 N N . VAL A 1 95 ? 6.513 16.572 -17.226 1.00 87.00 95 VAL A N 1
ATOM 789 C CA . VAL A 1 95 ? 7.917 16.150 -17.374 1.00 87.00 95 VAL A CA 1
ATOM 790 C C . VAL A 1 95 ? 8.805 16.819 -16.316 1.00 87.00 95 VAL A C 1
ATOM 792 O O . VAL A 1 95 ? 9.617 16.147 -15.676 1.00 87.00 95 VAL A O 1
ATOM 795 N N . ASP A 1 96 ? 8.613 18.111 -16.047 1.00 90.88 96 ASP A N 1
ATOM 796 C CA . ASP A 1 96 ? 9.347 18.825 -14.996 1.00 90.88 96 ASP A CA 1
ATOM 797 C C . ASP A 1 96 ? 9.025 18.287 -13.595 1.00 90.88 96 ASP A C 1
ATOM 799 O O . ASP A 1 96 ? 9.919 18.106 -12.756 1.00 90.88 96 ASP A O 1
ATOM 803 N N . ALA A 1 97 ? 7.750 17.993 -13.327 1.00 91.06 97 ALA A N 1
ATOM 804 C CA . ALA A 1 97 ? 7.322 17.349 -12.089 1.00 91.06 97 ALA A CA 1
ATOM 805 C C . ALA A 1 97 ? 7.930 15.946 -11.940 1.00 91.06 97 ALA A C 1
ATOM 807 O O . ALA A 1 97 ? 8.338 15.569 -10.838 1.00 91.06 97 ALA A O 1
ATOM 808 N N . TYR A 1 98 ? 8.060 15.202 -13.039 1.00 92.56 98 TYR A N 1
ATOM 809 C CA . TYR A 1 98 ? 8.690 13.886 -13.059 1.00 92.56 98 TYR A CA 1
ATOM 810 C C . TYR A 1 98 ? 10.196 13.942 -12.790 1.00 92.56 98 TYR A C 1
ATOM 812 O O . TYR A 1 98 ? 10.707 13.178 -11.972 1.00 92.56 98 TYR A O 1
ATOM 820 N N . ASN A 1 99 ? 10.909 14.912 -13.362 1.00 94.00 99 ASN A N 1
ATOM 821 C CA . ASN A 1 99 ? 12.326 15.126 -13.058 1.00 94.00 99 ASN A CA 1
ATOM 822 C C . ASN A 1 99 ? 12.548 15.437 -11.566 1.00 94.00 99 ASN A C 1
ATOM 824 O O . ASN A 1 99 ? 13.457 14.894 -10.927 1.00 94.00 99 ASN A O 1
ATOM 828 N N . LYS A 1 100 ? 11.669 16.256 -10.966 1.00 94.88 100 LYS A N 1
ATOM 829 C CA . LYS A 1 100 ? 11.667 16.509 -9.512 1.00 94.88 100 LYS A CA 1
ATOM 830 C C . LYS A 1 100 ? 11.357 15.244 -8.714 1.00 94.88 100 LYS A C 1
ATOM 832 O O . LYS A 1 100 ? 11.996 15.007 -7.688 1.00 94.88 100 LYS A O 1
ATOM 837 N N . PHE A 1 101 ? 10.403 14.435 -9.170 1.00 94.50 101 PHE A N 1
ATOM 838 C CA . PHE A 1 101 ? 10.079 13.140 -8.574 1.00 94.50 101 PHE A CA 1
ATOM 839 C C . PHE A 1 101 ? 11.302 12.210 -8.562 1.00 94.50 101 PHE A C 1
ATOM 841 O O . PHE A 1 101 ? 11.662 11.721 -7.494 1.00 94.50 101 PHE A O 1
ATOM 848 N N . LEU A 1 102 ? 12.010 12.053 -9.685 1.00 95.69 102 LEU A N 1
ATOM 849 C CA . LEU A 1 102 ? 13.215 11.219 -9.770 1.00 95.69 102 LEU A CA 1
ATOM 850 C C . LEU A 1 102 ? 14.319 11.699 -8.819 1.00 95.69 102 LEU A C 1
ATOM 852 O O . LEU A 1 102 ? 14.952 10.893 -8.138 1.00 95.69 102 LEU A O 1
ATOM 856 N N . SER A 1 103 ? 14.524 13.017 -8.717 1.00 95.44 103 SER A N 1
ATOM 857 C CA . SER A 1 103 ? 15.482 13.600 -7.767 1.00 95.44 103 SER A CA 1
ATOM 858 C C . SER A 1 103 ? 15.125 13.303 -6.306 1.00 95.44 103 SER A C 1
ATOM 860 O O . SER A 1 103 ? 16.017 13.119 -5.477 1.00 95.44 103 SER A O 1
ATOM 862 N N . LYS A 1 104 ? 13.830 13.251 -5.965 1.00 95.31 104 LYS A N 1
ATOM 863 C CA . LYS A 1 104 ? 13.367 12.874 -4.620 1.00 95.31 104 LYS A CA 1
ATOM 864 C C . LYS A 1 104 ? 13.492 11.376 -4.374 1.00 95.31 104 LYS A C 1
ATOM 866 O O . LYS A 1 104 ? 13.942 11.007 -3.294 1.00 95.31 104 LYS A O 1
ATOM 871 N N . LEU A 1 105 ? 13.121 10.550 -5.354 1.00 95.56 105 LEU A N 1
ATOM 872 C CA . LEU A 1 105 ? 13.149 9.090 -5.267 1.00 95.56 105 LEU A CA 1
ATOM 873 C C . LEU A 1 105 ? 14.555 8.572 -4.953 1.00 95.56 105 LEU A C 1
ATOM 875 O O . LEU A 1 105 ? 14.715 7.802 -4.016 1.00 95.56 105 LEU A O 1
ATOM 879 N N . LYS A 1 106 ? 15.581 9.095 -5.640 1.00 94.94 106 LYS A N 1
ATOM 880 C CA . LYS A 1 106 ? 16.998 8.747 -5.408 1.00 94.94 106 LYS A CA 1
ATOM 881 C C . LYS A 1 106 ? 17.494 8.993 -3.979 1.00 94.94 106 LYS A C 1
ATOM 883 O O . LYS A 1 106 ? 18.563 8.526 -3.615 1.00 94.94 106 LYS A O 1
ATOM 888 N N . LYS A 1 107 ? 16.765 9.781 -3.184 1.00 95.12 107 LYS A N 1
ATOM 889 C CA . LYS A 1 107 ? 17.111 10.100 -1.791 1.00 95.12 107 LYS A CA 1
ATOM 890 C C . LYS A 1 107 ? 16.394 9.193 -0.787 1.00 95.12 107 LYS A C 1
ATOM 892 O O . LYS A 1 107 ? 16.400 9.503 0.400 1.00 95.12 107 LYS A O 1
ATOM 897 N N . ILE A 1 108 ? 15.691 8.164 -1.257 1.00 95.19 108 ILE A N 1
ATOM 898 C CA . ILE A 1 108 ? 14.937 7.231 -0.426 1.00 95.19 108 ILE A CA 1
ATOM 899 C C . ILE A 1 108 ? 15.616 5.870 -0.522 1.00 95.19 108 ILE A C 1
ATOM 901 O O . ILE A 1 108 ? 15.540 5.190 -1.545 1.00 95.19 108 ILE A O 1
ATOM 905 N N . GLU A 1 109 ? 16.257 5.468 0.568 1.00 95.88 109 GLU A N 1
ATOM 906 C CA . GLU A 1 109 ? 16.818 4.129 0.687 1.00 95.88 109 GLU A CA 1
ATOM 907 C C . GLU A 1 109 ? 15.719 3.139 1.065 1.00 95.88 109 GLU A C 1
ATOM 909 O O . GLU A 1 109 ? 14.984 3.323 2.039 1.00 95.88 109 GLU A O 1
ATOM 914 N N . TYR A 1 110 ? 15.623 2.057 0.301 1.00 96.06 110 TYR A N 1
ATOM 915 C CA . TYR A 1 110 ? 14.649 1.001 0.524 1.00 96.06 110 TYR A CA 1
ATOM 916 C C . TYR A 1 110 ? 14.831 0.348 1.897 1.00 96.06 110 TYR A C 1
ATOM 918 O O . TYR A 1 110 ? 13.848 0.054 2.572 1.00 96.06 110 TYR A O 1
ATOM 926 N N . LYS A 1 111 ? 16.078 0.195 2.358 1.00 95.88 111 LYS A N 1
ATOM 927 C CA . LYS A 1 111 ? 16.368 -0.311 3.705 1.00 95.88 111 LYS A CA 1
ATOM 928 C C . LYS A 1 111 ? 15.714 0.549 4.791 1.00 95.88 111 LYS A C 1
ATOM 930 O O . LYS A 1 111 ? 14.999 0.011 5.630 1.00 95.88 111 LYS A O 1
ATOM 935 N N . ASN A 1 112 ? 15.863 1.871 4.712 1.00 95.19 112 ASN A N 1
ATOM 936 C CA . ASN A 1 112 ? 15.257 2.785 5.682 1.00 95.19 112 ASN A CA 1
ATOM 937 C C . ASN A 1 112 ? 13.725 2.749 5.610 1.00 95.19 112 ASN A C 1
ATOM 939 O O . ASN A 1 112 ? 13.053 2.881 6.630 1.00 95.19 112 ASN A O 1
ATOM 943 N N . LEU A 1 113 ? 13.142 2.524 4.425 1.00 94.88 113 LEU A N 1
ATOM 944 C CA . LEU A 1 113 ? 11.698 2.307 4.312 1.00 94.88 113 LEU A CA 1
ATOM 945 C C . LEU A 1 113 ? 11.258 1.020 5.026 1.00 94.88 113 LEU A C 1
ATOM 947 O O . LEU A 1 113 ? 10.259 1.049 5.743 1.00 94.88 113 LEU A O 1
ATOM 951 N N . VAL A 1 114 ? 11.987 -0.084 4.852 1.00 95.56 114 VAL A N 1
ATOM 952 C CA . VAL A 1 114 ? 11.688 -1.368 5.509 1.00 95.56 114 VAL A CA 1
ATOM 953 C C . VAL A 1 114 ? 11.808 -1.249 7.029 1.00 95.56 114 VAL A C 1
ATOM 955 O O . VAL A 1 114 ? 10.922 -1.711 7.750 1.00 95.56 114 VAL A O 1
ATOM 958 N N . ASP A 1 115 ? 12.842 -0.571 7.522 1.00 94.00 115 ASP A N 1
ATOM 959 C CA . ASP A 1 115 ? 13.031 -0.327 8.955 1.00 94.00 115 ASP A CA 1
ATOM 960 C C . ASP A 1 115 ? 11.918 0.572 9.528 1.00 94.00 115 ASP A C 1
ATOM 962 O O . ASP A 1 115 ? 11.344 0.269 10.577 1.00 94.00 115 ASP A O 1
ATOM 966 N N . LEU A 1 116 ? 11.511 1.618 8.798 1.00 92.75 116 LEU A N 1
ATOM 967 C CA . LEU A 1 116 ? 10.361 2.456 9.155 1.00 92.75 116 LEU A CA 1
ATOM 968 C C . LEU A 1 116 ? 9.062 1.638 9.214 1.00 92.75 116 LEU A C 1
ATOM 970 O O . LEU A 1 116 ? 8.276 1.767 10.156 1.00 92.75 116 LEU A O 1
ATOM 974 N N . GLN A 1 117 ? 8.821 0.800 8.204 1.00 93.00 117 GLN A N 1
ATOM 975 C CA . GLN A 1 117 ? 7.652 -0.074 8.137 1.00 93.00 117 GLN A CA 1
ATOM 976 C C . GLN A 1 117 ? 7.620 -1.052 9.318 1.00 93.00 117 GLN A C 1
ATOM 978 O O . GLN A 1 117 ? 6.560 -1.247 9.914 1.00 93.00 117 GLN A O 1
ATOM 983 N N . LYS A 1 118 ? 8.775 -1.614 9.691 1.00 93.19 118 LYS A N 1
ATOM 984 C CA . LYS A 1 118 ? 8.927 -2.508 10.843 1.00 93.19 118 LYS A CA 1
ATOM 985 C C . LYS A 1 118 ? 8.575 -1.811 12.156 1.00 93.19 118 LYS A C 1
ATOM 987 O O . LYS A 1 118 ? 7.763 -2.336 12.914 1.00 93.19 118 LYS A O 1
ATOM 992 N N . GLU A 1 119 ? 9.123 -0.623 12.411 1.00 90.25 119 GLU A N 1
ATOM 993 C CA . GLU A 1 119 ? 8.835 0.152 13.629 1.00 90.25 119 GLU A CA 1
ATOM 994 C C . GLU A 1 119 ? 7.342 0.485 13.765 1.00 90.25 119 GLU A C 1
ATOM 996 O O . GLU A 1 119 ? 6.738 0.314 14.831 1.00 90.25 119 GLU A O 1
ATOM 1001 N N . ILE A 1 120 ? 6.710 0.901 12.665 1.00 89.06 120 ILE A N 1
ATOM 1002 C CA . ILE A 1 120 ? 5.279 1.219 12.654 1.00 89.06 120 ILE A CA 1
ATOM 1003 C C . ILE A 1 120 ? 4.438 -0.041 12.876 1.00 89.06 120 ILE A C 1
ATOM 1005 O O . ILE A 1 120 ? 3.510 -0.016 13.688 1.00 89.06 120 ILE A O 1
ATOM 1009 N N . LEU A 1 121 ? 4.758 -1.153 12.208 1.00 91.31 121 LEU A N 1
ATOM 1010 C CA . LEU A 1 121 ? 4.010 -2.398 12.371 1.00 91.31 121 LEU A CA 1
ATOM 1011 C C . LEU A 1 121 ? 4.135 -2.955 13.796 1.00 91.31 121 LEU A C 1
ATOM 1013 O O . LEU A 1 121 ? 3.137 -3.398 14.369 1.00 91.31 121 LEU A O 1
ATOM 1017 N N . LEU A 1 122 ? 5.324 -2.867 14.404 1.00 90.19 122 LEU A N 1
ATOM 1018 C CA . LEU A 1 122 ? 5.538 -3.221 15.809 1.00 90.19 122 LEU A CA 1
ATOM 1019 C C . LEU A 1 122 ? 4.662 -2.379 16.739 1.00 90.19 122 LEU A C 1
ATOM 1021 O O . LEU A 1 122 ? 4.094 -2.911 17.690 1.00 90.19 122 LEU A O 1
ATOM 1025 N N . HIS A 1 123 ? 4.511 -1.080 16.471 1.00 87.38 123 HIS A N 1
ATOM 1026 C CA . HIS A 1 123 ? 3.600 -0.238 17.243 1.00 87.38 123 HIS A CA 1
ATOM 1027 C C . HIS A 1 123 ? 2.135 -0.663 17.085 1.00 87.38 123 HIS A C 1
ATOM 1029 O O . HIS A 1 123 ? 1.439 -0.815 18.087 1.00 87.38 123 HIS A O 1
ATOM 1035 N N . ILE A 1 124 ? 1.683 -0.919 15.853 1.00 88.44 124 ILE A N 1
ATOM 1036 C CA . ILE A 1 124 ? 0.318 -1.399 15.576 1.00 88.44 124 ILE A CA 1
ATOM 1037 C C . ILE A 1 124 ? 0.039 -2.720 16.302 1.00 88.44 124 ILE A C 1
ATOM 1039 O O . ILE A 1 124 ? -1.078 -2.964 16.748 1.00 88.44 124 ILE A O 1
ATOM 1043 N N . CYS A 1 125 ? 1.045 -3.582 16.444 1.00 90.44 125 CYS A N 1
ATOM 1044 C CA . CYS A 1 125 ? 0.882 -4.861 17.124 1.00 90.44 125 CYS A CA 1
ATOM 1045 C C . CYS A 1 125 ? 0.870 -4.759 18.656 1.00 90.44 125 CYS A C 1
ATOM 1047 O O . CYS A 1 125 ? 0.365 -5.682 19.291 1.00 90.44 125 CYS A O 1
ATOM 1049 N N . LYS A 1 126 ? 1.367 -3.662 19.247 1.00 88.94 126 LYS A N 1
ATOM 1050 C CA . LYS A 1 126 ? 1.352 -3.437 20.706 1.00 88.94 126 LYS A CA 1
ATOM 1051 C C . LYS A 1 126 ? -0.034 -3.083 21.247 1.00 88.94 126 LYS A C 1
ATOM 1053 O O . LYS A 1 126 ? -0.321 -3.412 22.391 1.00 88.94 126 LYS A O 1
ATOM 1058 N N . ASP A 1 127 ? -0.872 -2.427 20.446 1.00 84.81 127 ASP A N 1
ATOM 1059 C CA . ASP A 1 127 ? -2.243 -2.068 20.816 1.00 84.81 127 ASP A CA 1
ATOM 1060 C C . ASP A 1 127 ? -3.227 -2.563 19.751 1.00 84.81 127 ASP A C 1
ATOM 1062 O O . ASP A 1 127 ? -3.315 -2.030 18.641 1.00 84.81 127 ASP A O 1
ATOM 1066 N N . LYS A 1 128 ? -3.975 -3.610 20.110 1.00 87.69 128 LYS A N 1
ATOM 1067 C CA . LYS A 1 128 ? -4.913 -4.279 19.208 1.00 87.69 128 LYS A CA 1
ATOM 1068 C C . LYS A 1 128 ? -6.305 -3.650 19.185 1.00 87.69 128 LYS A C 1
ATOM 1070 O O . LYS A 1 128 ? -7.125 -4.105 18.393 1.00 87.69 128 LYS A O 1
ATOM 1075 N N . LEU A 1 129 ? -6.571 -2.598 19.968 1.00 87.75 129 LEU A N 1
ATOM 1076 C CA . LEU A 1 129 ? -7.901 -1.989 20.045 1.00 87.75 129 LEU A CA 1
ATOM 1077 C C . LEU A 1 129 ? -8.418 -1.560 18.661 1.00 87.75 129 LEU A C 1
ATOM 1079 O O . LEU A 1 129 ? -9.548 -1.874 18.312 1.00 87.75 129 LEU A O 1
ATOM 1083 N N . TYR A 1 130 ? -7.571 -0.943 17.829 1.00 86.25 130 TYR A N 1
ATOM 1084 C CA . TYR A 1 130 ? -7.910 -0.522 16.455 1.00 86.25 130 TYR A CA 1
ATOM 1085 C C . TYR A 1 130 ? -7.162 -1.310 15.376 1.00 86.25 130 TYR A C 1
ATOM 1087 O O . TYR A 1 130 ? -6.884 -0.780 14.298 1.00 86.25 130 TYR A O 1
ATOM 1095 N N . TYR A 1 131 ? -6.793 -2.561 15.662 1.00 89.62 131 TYR A N 1
ATOM 1096 C CA . TYR A 1 131 ? -5.864 -3.339 14.842 1.00 89.62 131 TYR A CA 1
ATOM 1097 C C . TYR A 1 131 ? -6.194 -3.314 13.341 1.00 89.62 131 TYR A C 1
ATOM 1099 O O . TYR A 1 131 ? -5.326 -2.978 12.533 1.00 89.62 131 TYR A O 1
ATOM 1107 N N . GLY A 1 132 ? -7.444 -3.576 12.956 1.00 90.19 132 GLY A N 1
ATOM 1108 C CA . GLY A 1 132 ? -7.830 -3.641 11.545 1.00 90.19 132 GLY A CA 1
ATOM 1109 C C . GLY A 1 132 ? -7.776 -2.319 10.803 1.00 90.19 132 GLY A C 1
ATOM 1110 O O . GLY A 1 132 ? -7.249 -2.237 9.691 1.00 90.19 132 GLY A O 1
ATOM 1111 N N . ILE A 1 133 ? -8.258 -1.256 11.444 1.00 87.19 133 ILE A N 1
ATOM 1112 C CA . ILE A 1 133 ? -8.188 0.103 10.898 1.00 87.19 133 ILE A CA 1
ATOM 1113 C C . ILE A 1 133 ? -6.721 0.508 10.709 1.00 87.19 133 ILE A C 1
ATOM 1115 O O . ILE A 1 133 ? -6.367 1.128 9.701 1.00 87.19 133 ILE A O 1
ATOM 1119 N N . ASN A 1 134 ? -5.860 0.124 11.649 1.00 87.06 134 ASN A N 1
ATOM 1120 C CA . ASN A 1 134 ? -4.444 0.473 11.649 1.00 87.06 134 ASN A CA 1
ATOM 1121 C C . ASN A 1 134 ? -3.674 -0.271 10.563 1.00 87.06 134 ASN A C 1
ATOM 1123 O O . ASN A 1 134 ? -2.930 0.362 9.817 1.00 87.06 134 ASN A O 1
ATOM 1127 N N . MET A 1 135 ? -3.912 -1.576 10.420 1.00 91.44 135 MET A N 1
ATOM 1128 C CA . MET A 1 135 ? -3.354 -2.382 9.332 1.00 91.44 135 MET A CA 1
ATOM 1129 C C . MET A 1 135 ? -3.763 -1.827 7.964 1.00 91.44 135 MET A C 1
ATOM 1131 O O . MET A 1 135 ? -2.912 -1.639 7.095 1.00 91.44 135 MET A O 1
ATOM 1135 N N . TYR A 1 136 ? -5.039 -1.468 7.788 1.00 89.88 136 TYR A N 1
ATOM 1136 C CA . TYR A 1 136 ? -5.513 -0.862 6.543 1.00 89.88 136 TYR A CA 1
ATOM 1137 C C . TYR A 1 136 ? -4.842 0.484 6.246 1.00 89.88 136 TYR A C 1
ATOM 1139 O O . TYR A 1 136 ? -4.386 0.719 5.127 1.00 89.88 136 TYR A O 1
ATOM 1147 N N . ARG A 1 137 ? -4.751 1.382 7.237 1.00 86.12 137 ARG A N 1
ATOM 1148 C CA . ARG A 1 137 ? -4.078 2.683 7.067 1.00 86.12 137 ARG A CA 1
ATOM 1149 C C . ARG A 1 137 ? -2.596 2.507 6.738 1.00 86.12 137 ARG A C 1
ATOM 1151 O O . ARG A 1 137 ? -2.091 3.229 5.880 1.00 86.12 137 ARG A O 1
ATOM 1158 N N . PHE A 1 138 ? -1.935 1.560 7.399 1.00 88.69 138 PHE A N 1
ATOM 1159 C CA . PHE A 1 138 ? -0.533 1.231 7.181 1.00 88.69 138 PHE A CA 1
ATOM 1160 C C . PHE A 1 138 ? -0.278 0.746 5.752 1.00 88.69 138 PHE A C 1
ATOM 1162 O O . PHE A 1 138 ? 0.531 1.349 5.048 1.00 88.69 138 PHE A O 1
ATOM 1169 N N . GLU A 1 139 ? -1.024 -0.254 5.278 1.00 89.31 139 GLU A N 1
ATOM 1170 C CA . GLU A 1 139 ? -0.870 -0.760 3.908 1.00 89.31 139 GLU A CA 1
ATOM 1171 C C . GLU A 1 139 ? -1.258 0.276 2.856 1.00 89.31 139 GLU A C 1
ATOM 1173 O O . GLU A 1 139 ? -0.579 0.409 1.842 1.00 89.31 139 GLU A O 1
ATOM 1178 N N . ARG A 1 140 ? -2.280 1.096 3.114 1.00 85.88 140 ARG A N 1
ATOM 1179 C CA . ARG A 1 140 ? -2.654 2.180 2.198 1.00 85.88 140 ARG A CA 1
ATOM 1180 C C . ARG A 1 140 ? -1.552 3.230 2.031 1.00 85.88 140 ARG A C 1
ATOM 1182 O O . ARG A 1 140 ? -1.449 3.837 0.970 1.00 85.88 140 ARG A O 1
ATOM 1189 N N . GLN A 1 141 ? -0.780 3.510 3.081 1.00 83.81 141 GLN A N 1
ATOM 1190 C CA . GLN A 1 141 ? 0.215 4.589 3.071 1.00 83.81 141 GLN A CA 1
ATOM 1191 C C . GLN A 1 141 ? 1.619 4.110 2.717 1.00 83.81 141 GLN A C 1
ATOM 1193 O O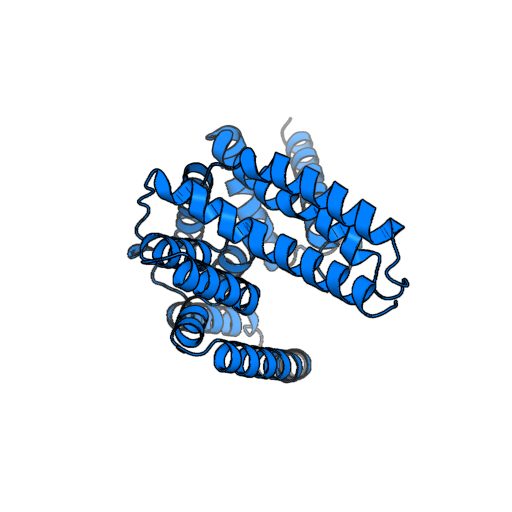 . GLN A 1 141 ? 2.317 4.782 1.962 1.00 83.81 141 GLN A O 1
ATOM 1198 N N . LEU A 1 142 ? 2.039 2.984 3.291 1.00 87.31 142 LEU A N 1
ATOM 1199 C CA . LEU A 1 142 ? 3.412 2.495 3.207 1.00 87.31 142 LEU A CA 1
ATOM 1200 C C . LEU A 1 142 ? 3.539 1.199 2.412 1.00 87.31 142 LEU A C 1
ATOM 1202 O O . LEU A 1 142 ? 4.663 0.862 2.054 1.00 87.31 142 LEU A O 1
ATOM 1206 N N . ARG A 1 143 ? 2.429 0.509 2.109 1.00 89.19 143 ARG A N 1
ATOM 1207 C CA . ARG A 1 143 ? 2.377 -0.654 1.205 1.00 89.19 143 ARG A CA 1
ATOM 1208 C C . ARG A 1 143 ? 3.449 -1.713 1.500 1.00 89.19 143 ARG A C 1
ATOM 1210 O O . ARG A 1 143 ? 4.060 -2.225 0.562 1.00 89.19 143 ARG A O 1
ATOM 1217 N N . LEU A 1 144 ? 3.715 -2.012 2.780 1.00 91.62 144 LEU A N 1
ATOM 1218 C CA . LEU A 1 144 ? 4.785 -2.935 3.188 1.00 91.62 144 LEU A CA 1
ATOM 1219 C C . LEU A 1 144 ? 4.675 -4.254 2.433 1.00 91.62 144 LEU A C 1
ATOM 1221 O O . LEU A 1 144 ? 5.636 -4.692 1.807 1.00 91.62 144 LEU A O 1
ATOM 1225 N N . PHE A 1 145 ? 3.503 -4.875 2.459 1.00 91.00 145 PHE A N 1
ATOM 1226 C CA . PHE A 1 145 ? 3.339 -6.177 1.832 1.00 91.00 145 PHE A CA 1
ATOM 1227 C C . PHE A 1 145 ? 3.461 -6.111 0.312 1.00 91.00 145 PHE A C 1
ATOM 1229 O O . PHE A 1 145 ? 4.202 -6.885 -0.292 1.00 91.00 145 PHE A O 1
ATOM 1236 N N . THR A 1 146 ? 2.751 -5.165 -0.300 1.00 90.56 146 THR A N 1
ATOM 1237 C CA . THR A 1 146 ? 2.690 -5.028 -1.755 1.00 90.56 146 THR A CA 1
ATOM 1238 C C . THR A 1 146 ? 4.064 -4.724 -2.347 1.00 90.56 146 THR A C 1
ATOM 1240 O O . THR A 1 146 ? 4.506 -5.457 -3.227 1.00 90.56 146 THR A O 1
ATOM 1243 N N . ILE A 1 147 ? 4.782 -3.723 -1.820 1.00 93.44 147 ILE A N 1
ATOM 1244 C CA . ILE A 1 147 ? 6.118 -3.355 -2.316 1.00 93.44 147 ILE A CA 1
ATOM 1245 C C . ILE A 1 147 ? 7.084 -4.534 -2.173 1.00 93.44 147 ILE A C 1
ATOM 1247 O O . ILE A 1 147 ? 7.854 -4.814 -3.090 1.00 93.44 147 ILE A O 1
ATOM 1251 N N . ARG A 1 148 ? 7.039 -5.266 -1.053 1.00 92.75 148 ARG A N 1
ATOM 1252 C CA . ARG A 1 148 ? 7.931 -6.416 -0.846 1.00 92.75 148 ARG A CA 1
ATOM 1253 C C . ARG A 1 148 ? 7.651 -7.556 -1.814 1.00 92.75 148 ARG A C 1
ATOM 1255 O O . ARG A 1 148 ? 8.600 -8.109 -2.369 1.00 92.75 148 ARG A O 1
ATOM 1262 N N . ASN A 1 149 ? 6.384 -7.885 -2.050 1.00 92.06 149 ASN A N 1
ATOM 1263 C CA . ASN A 1 149 ? 6.029 -8.922 -3.016 1.00 92.06 149 ASN A CA 1
ATOM 1264 C C . ASN A 1 149 ? 6.408 -8.513 -4.438 1.00 92.06 149 ASN A C 1
ATOM 1266 O O . ASN A 1 149 ? 7.020 -9.306 -5.146 1.00 92.06 149 ASN A O 1
ATOM 1270 N N . GLU A 1 150 ? 6.116 -7.273 -4.834 1.00 94.62 150 GLU A N 1
ATOM 1271 C CA . GLU A 1 150 ? 6.495 -6.731 -6.141 1.00 94.62 150 GLU A CA 1
ATOM 1272 C C . GLU A 1 150 ? 8.015 -6.796 -6.347 1.00 94.62 150 GLU A C 1
ATOM 1274 O O . GLU A 1 150 ? 8.465 -7.344 -7.351 1.00 94.62 150 GLU A O 1
ATOM 1279 N N . ILE A 1 151 ? 8.822 -6.355 -5.372 1.00 95.75 151 ILE A N 1
ATOM 1280 C CA . ILE A 1 151 ? 10.288 -6.493 -5.427 1.00 95.75 151 ILE A CA 1
ATOM 1281 C C . ILE A 1 151 ? 10.687 -7.965 -5.546 1.00 95.75 151 ILE A C 1
ATOM 1283 O O . ILE A 1 151 ? 11.546 -8.302 -6.357 1.00 95.75 151 ILE A O 1
ATOM 1287 N N . GLY A 1 152 ? 10.058 -8.850 -4.770 1.00 94.19 152 GLY A N 1
ATOM 1288 C CA . GLY A 1 152 ? 10.304 -10.288 -4.826 1.00 94.19 152 GLY A CA 1
ATOM 1289 C C . GLY A 1 152 ? 10.038 -10.893 -6.207 1.00 94.19 152 GLY A C 1
ATOM 1290 O O . GLY A 1 152 ? 10.818 -11.734 -6.650 1.00 94.19 152 GLY A O 1
ATOM 1291 N N . TYR A 1 153 ? 8.986 -10.454 -6.901 1.00 93.69 153 TYR A N 1
ATOM 1292 C CA . TYR A 1 153 ? 8.711 -10.860 -8.281 1.00 93.69 153 TYR A CA 1
ATOM 1293 C C . TYR A 1 153 ? 9.755 -10.302 -9.251 1.00 93.69 153 TYR A C 1
ATOM 1295 O O . TYR A 1 153 ? 10.312 -11.063 -10.038 1.00 93.69 153 TYR A O 1
ATOM 1303 N N . LEU A 1 154 ? 10.106 -9.016 -9.143 1.00 95.81 154 LEU A N 1
ATOM 1304 C CA . LEU A 1 154 ? 11.112 -8.397 -10.016 1.00 95.81 154 LEU A CA 1
ATOM 1305 C C . LEU A 1 154 ? 12.517 -8.983 -9.836 1.00 95.81 154 LEU A C 1
ATOM 1307 O O . LEU A 1 154 ? 13.291 -9.018 -10.785 1.00 95.81 154 LEU A O 1
ATOM 1311 N N . LEU A 1 155 ? 12.867 -9.435 -8.630 1.00 95.25 155 LEU A N 1
ATOM 1312 C CA . LEU A 1 155 ? 14.137 -10.115 -8.362 1.00 95.25 155 LEU A CA 1
ATOM 1313 C C . LEU A 1 155 ? 14.180 -11.546 -8.917 1.00 95.25 155 LEU A C 1
ATOM 1315 O O . LEU A 1 155 ? 15.269 -12.079 -9.112 1.00 95.25 155 LEU A O 1
ATOM 1319 N N . LYS A 1 156 ? 13.018 -12.174 -9.130 1.00 95.06 156 LYS A N 1
ATOM 1320 C CA . LYS A 1 156 ? 12.888 -13.535 -9.676 1.00 95.06 156 LYS A CA 1
ATOM 1321 C C . LYS A 1 156 ? 12.641 -13.563 -11.184 1.00 95.06 156 LYS A C 1
ATOM 1323 O O . LYS A 1 156 ? 12.699 -14.648 -11.759 1.00 95.06 156 LYS A O 1
ATOM 1328 N N . ALA A 1 157 ? 12.350 -12.413 -11.791 1.00 95.31 157 ALA A N 1
ATOM 1329 C CA . ALA A 1 157 ? 12.155 -12.288 -13.227 1.00 95.31 157 ALA A CA 1
ATOM 1330 C C . ALA A 1 157 ? 13.409 -12.750 -13.982 1.00 95.31 157 ALA A C 1
ATOM 1332 O O . ALA A 1 157 ? 14.534 -12.401 -13.614 1.00 95.31 157 ALA A O 1
ATOM 1333 N N . LYS A 1 158 ? 13.207 -13.561 -15.018 1.00 95.19 158 LYS A N 1
ATOM 1334 C CA . LYS A 1 158 ? 14.277 -14.181 -15.809 1.00 95.19 158 LYS A CA 1
ATOM 1335 C C . LYS A 1 158 ? 14.801 -13.259 -16.900 1.00 95.19 158 LYS A C 1
ATOM 1337 O O . LYS A 1 158 ? 15.957 -13.383 -17.298 1.00 95.19 158 LYS A O 1
ATOM 1342 N N . ASP A 1 159 ? 13.948 -12.362 -17.378 1.00 94.94 159 ASP A N 1
ATOM 1343 C CA . ASP A 1 159 ? 14.222 -11.454 -18.480 1.00 94.94 159 ASP A CA 1
ATOM 1344 C C . ASP A 1 159 ? 13.419 -10.147 -18.358 1.00 94.94 159 ASP A C 1
ATOM 1346 O O . ASP A 1 159 ? 12.570 -9.966 -17.476 1.00 94.94 159 ASP A O 1
ATOM 1350 N N . ASP A 1 160 ? 13.708 -9.218 -19.269 1.00 93.75 160 ASP A N 1
ATOM 1351 C CA . ASP A 1 160 ? 13.067 -7.906 -19.316 1.00 93.75 160 ASP A CA 1
ATOM 1352 C C . ASP A 1 160 ? 11.567 -7.975 -19.655 1.00 93.75 160 ASP A C 1
ATOM 1354 O O . ASP A 1 160 ? 10.827 -7.038 -19.340 1.00 93.75 160 ASP A O 1
ATOM 1358 N N . GLU A 1 161 ? 11.096 -9.029 -20.331 1.00 94.06 161 GLU A N 1
ATOM 1359 C CA . GLU A 1 161 ? 9.671 -9.197 -20.642 1.00 94.06 161 GLU A CA 1
ATOM 1360 C C . GLU A 1 161 ? 8.881 -9.557 -19.390 1.00 94.06 161 GLU A C 1
ATOM 1362 O O . GLU A 1 161 ? 7.857 -8.927 -19.109 1.00 94.06 161 GLU A O 1
ATOM 1367 N N . GLU A 1 162 ? 9.390 -10.500 -18.601 1.00 94.56 162 GLU A N 1
ATOM 1368 C CA . GLU A 1 162 ? 8.810 -10.894 -17.322 1.00 94.56 162 GLU A CA 1
ATOM 1369 C C . GLU A 1 162 ? 8.858 -9.735 -16.309 1.00 94.56 162 GLU A C 1
ATOM 1371 O O . GLU A 1 162 ? 7.881 -9.462 -15.604 1.00 94.56 162 GLU A O 1
ATOM 1376 N N . GLU A 1 163 ? 9.946 -8.960 -16.294 1.00 94.75 163 GLU A N 1
ATOM 1377 C CA . GLU A 1 163 ? 10.037 -7.737 -15.490 1.00 94.75 163 GLU A CA 1
ATOM 1378 C C . GLU A 1 163 ? 8.984 -6.694 -15.912 1.00 94.75 163 GLU A C 1
ATOM 1380 O O . GLU A 1 163 ? 8.256 -6.170 -15.060 1.00 94.75 163 GLU A O 1
ATOM 1385 N N . ARG A 1 164 ? 8.821 -6.428 -17.218 1.00 93.56 164 ARG A N 1
ATOM 1386 C CA . ARG A 1 164 ? 7.763 -5.530 -17.728 1.00 93.56 164 ARG A CA 1
ATOM 1387 C C . ARG A 1 164 ? 6.363 -6.034 -17.385 1.00 93.56 164 ARG A C 1
ATOM 1389 O O . ARG A 1 164 ? 5.495 -5.224 -17.050 1.00 93.56 164 ARG A O 1
ATOM 1396 N N . TYR A 1 165 ? 6.143 -7.345 -17.453 1.00 94.31 165 TYR A N 1
ATOM 1397 C CA . TYR A 1 165 ? 4.882 -7.978 -17.080 1.00 94.31 165 TYR A CA 1
ATOM 1398 C C . TYR A 1 165 ? 4.528 -7.676 -15.616 1.00 94.31 165 TYR A C 1
ATOM 1400 O O . TYR A 1 165 ? 3.438 -7.167 -15.336 1.00 94.31 165 TYR A O 1
ATOM 1408 N N . PHE A 1 166 ? 5.461 -7.900 -14.686 1.00 95.12 166 PHE A N 1
ATOM 1409 C CA . PHE A 1 166 ? 5.233 -7.635 -13.264 1.00 95.12 166 PHE A CA 1
ATOM 1410 C C . PHE A 1 166 ? 5.056 -6.143 -12.960 1.00 95.12 166 PHE A C 1
ATOM 1412 O O . PHE A 1 166 ? 4.200 -5.793 -12.147 1.00 95.12 166 PHE A O 1
ATOM 1419 N N . ILE A 1 167 ? 5.787 -5.258 -13.647 1.00 94.94 167 ILE A N 1
ATOM 1420 C CA . ILE A 1 167 ? 5.606 -3.803 -13.521 1.00 94.94 167 ILE A CA 1
ATOM 1421 C C . ILE A 1 167 ? 4.215 -3.368 -14.010 1.00 94.94 167 ILE A C 1
ATOM 1423 O O . ILE A 1 167 ? 3.531 -2.590 -13.347 1.00 94.94 167 ILE A O 1
ATOM 1427 N N . LYS A 1 168 ? 3.743 -3.870 -15.158 1.00 93.56 168 LYS A N 1
ATOM 1428 C CA . LYS A 1 168 ? 2.395 -3.535 -15.651 1.00 93.56 168 LYS A CA 1
ATOM 1429 C C . LYS A 1 168 ? 1.320 -4.009 -14.670 1.00 93.56 168 LYS A C 1
ATOM 1431 O O . LYS A 1 168 ? 0.338 -3.307 -14.433 1.00 93.56 168 LYS A O 1
ATOM 1436 N N . LYS A 1 169 ? 1.532 -5.173 -14.059 1.00 94.06 169 LYS A N 1
ATOM 1437 C CA . LYS A 1 169 ? 0.642 -5.741 -13.048 1.00 94.06 169 LYS A CA 1
ATOM 1438 C C . LYS A 1 169 ? 0.607 -4.922 -11.755 1.00 94.06 169 LYS A C 1
ATOM 1440 O O . LYS A 1 169 ? -0.483 -4.681 -11.242 1.00 94.06 169 LYS A O 1
ATOM 1445 N N . SER A 1 170 ? 1.754 -4.436 -11.269 1.00 92.88 170 SER A N 1
ATOM 1446 C CA . SER A 1 170 ? 1.806 -3.572 -10.078 1.00 92.88 170 SER A CA 1
ATOM 1447 C C . SER A 1 170 ? 1.083 -2.241 -10.289 1.00 92.88 170 SER A C 1
ATOM 1449 O O . SER A 1 170 ? 0.404 -1.764 -9.383 1.00 92.88 170 SER A O 1
ATOM 1451 N N . ILE A 1 171 ? 1.148 -1.669 -11.499 1.00 91.19 171 ILE A N 1
ATOM 1452 C CA . ILE A 1 171 ? 0.382 -0.464 -11.856 1.00 91.19 171 ILE A CA 1
ATOM 1453 C C . ILE A 1 171 ? -1.126 -0.734 -11.761 1.00 91.19 171 ILE A C 1
ATOM 1455 O O . ILE A 1 171 ? -1.846 0.048 -11.144 1.00 91.19 171 ILE A O 1
ATOM 1459 N N . ILE A 1 172 ? -1.607 -1.842 -12.336 1.00 91.62 172 ILE A N 1
ATOM 1460 C CA . ILE A 1 172 ? -3.039 -2.197 -12.340 1.00 91.62 172 ILE A CA 1
ATOM 1461 C C . ILE A 1 172 ? -3.564 -2.439 -10.915 1.00 91.62 172 ILE A C 1
ATOM 1463 O O . ILE A 1 172 ? -4.690 -2.063 -10.594 1.00 91.62 172 ILE A O 1
ATOM 1467 N N . LEU A 1 173 ? -2.749 -3.051 -10.054 1.00 92.06 173 LEU A N 1
ATOM 1468 C CA . LEU A 1 173 ? -3.121 -3.419 -8.685 1.00 92.06 173 LEU A CA 1
ATOM 1469 C C . LEU A 1 173 ? -2.796 -2.344 -7.634 1.00 92.06 173 LEU A C 1
ATOM 1471 O O . LEU A 1 173 ? -3.008 -2.573 -6.443 1.00 92.06 173 LEU A O 1
ATOM 1475 N N . ASN A 1 174 ? -2.308 -1.170 -8.044 1.00 86.44 174 ASN A N 1
ATOM 1476 C CA . ASN A 1 174 ? -1.778 -0.136 -7.148 1.00 86.44 174 ASN A CA 1
ATOM 1477 C C . ASN A 1 174 ? -2.772 0.336 -6.064 1.00 86.44 174 ASN A C 1
ATOM 1479 O O . ASN A 1 174 ? -2.365 0.676 -4.950 1.00 86.44 174 ASN A O 1
ATOM 1483 N N . ASP A 1 175 ? -4.071 0.314 -6.371 1.00 82.38 175 ASP A N 1
ATOM 1484 C CA . ASP A 1 175 ? -5.138 0.790 -5.479 1.00 82.38 175 ASP A CA 1
ATOM 1485 C C . ASP A 1 175 ? -5.725 -0.318 -4.579 1.00 82.38 175 ASP A C 1
ATOM 1487 O O . ASP A 1 175 ? -6.669 -0.096 -3.809 1.00 82.38 175 ASP A O 1
ATOM 1491 N N . LEU A 1 176 ? -5.168 -1.531 -4.651 1.00 89.62 176 LEU A N 1
ATOM 1492 C CA . LEU A 1 176 ? -5.597 -2.678 -3.861 1.00 89.62 176 LEU A CA 1
ATOM 1493 C C . LEU A 1 176 ? -4.779 -2.787 -2.567 1.00 89.62 176 LEU A C 1
ATOM 1495 O O . LEU A 1 176 ? -3.691 -3.353 -2.529 1.00 89.62 176 LEU A O 1
ATOM 1499 N N . HIS A 1 177 ? -5.329 -2.253 -1.477 1.00 89.00 177 HIS A N 1
ATOM 1500 C CA . HIS A 1 177 ? -4.638 -2.149 -0.180 1.00 89.00 177 HIS A CA 1
ATOM 1501 C C . HIS A 1 177 ? -4.880 -3.327 0.779 1.00 89.00 177 HIS A C 1
ATOM 1503 O O . HIS A 1 177 ? -4.541 -3.235 1.957 1.00 89.00 177 HIS A O 1
ATOM 1509 N N . PHE A 1 178 ? -5.500 -4.411 0.304 1.00 92.81 178 PHE A N 1
ATOM 1510 C CA . PHE A 1 178 ? -5.731 -5.628 1.084 1.00 92.81 178 PHE A CA 1
ATOM 1511 C C . PHE A 1 178 ? -4.754 -6.715 0.621 1.00 92.81 178 PHE A C 1
ATOM 1513 O O . PHE A 1 178 ? -4.976 -7.290 -0.440 1.00 92.81 178 PHE A O 1
ATOM 1520 N N . PRO A 1 179 ? -3.689 -7.016 1.383 1.00 94.06 179 PRO A N 1
ATOM 1521 C CA . PRO A 1 179 ? -2.612 -7.930 0.996 1.00 94.06 179 PRO A CA 1
ATOM 1522 C C . PRO A 1 179 ? -3.037 -9.281 0.424 1.00 94.06 179 PRO A C 1
ATOM 1524 O O . PRO A 1 179 ? -2.516 -9.712 -0.601 1.00 94.06 179 PRO A O 1
ATOM 1527 N N . LYS A 1 180 ? -3.984 -9.967 1.072 1.00 94.00 180 LYS A N 1
ATOM 1528 C CA . LYS A 1 180 ? -4.421 -11.289 0.605 1.00 94.00 180 LYS A CA 1
ATOM 1529 C C . LYS A 1 180 ? -5.179 -11.191 -0.711 1.00 94.00 180 LYS A C 1
ATOM 1531 O O . LYS A 1 180 ? -4.878 -11.931 -1.634 1.00 94.00 180 LYS A O 1
ATOM 1536 N N . LEU A 1 181 ? -6.052 -10.194 -0.823 1.00 92.31 181 LEU A N 1
ATOM 1537 C CA . LEU A 1 181 ? -6.763 -9.916 -2.064 1.00 92.31 181 LEU A CA 1
ATOM 1538 C C . LEU A 1 181 ? -5.796 -9.484 -3.175 1.00 92.31 181 LEU A C 1
ATOM 1540 O O . LEU A 1 181 ? -5.930 -9.933 -4.304 1.00 92.31 181 LEU A O 1
ATOM 1544 N N . TYR A 1 182 ? -4.783 -8.670 -2.856 1.00 93.62 182 TYR A N 1
ATOM 1545 C CA . TYR A 1 182 ? -3.699 -8.347 -3.785 1.00 93.62 182 TYR A CA 1
ATOM 1546 C C . TYR A 1 182 ? -3.043 -9.620 -4.308 1.00 93.62 182 TYR A C 1
ATOM 1548 O O . TYR A 1 182 ? -2.887 -9.761 -5.516 1.00 93.62 182 TYR A O 1
ATOM 1556 N N . ASN A 1 183 ? -2.716 -10.567 -3.425 1.00 92.19 183 ASN A N 1
ATOM 1557 C CA . ASN A 1 183 ? -2.148 -11.844 -3.836 1.00 92.19 183 ASN A CA 1
ATOM 1558 C C . ASN A 1 183 ? -3.084 -12.642 -4.750 1.00 92.19 183 ASN A C 1
ATOM 1560 O O . ASN A 1 183 ? -2.621 -13.117 -5.786 1.00 92.19 183 ASN A O 1
ATOM 1564 N N . ASP A 1 184 ? -4.373 -12.730 -4.418 1.00 92.19 184 ASP A N 1
ATOM 1565 C CA . ASP A 1 184 ? -5.369 -13.443 -5.225 1.00 92.19 184 ASP A CA 1
ATOM 1566 C C . ASP A 1 184 ? -5.466 -12.855 -6.642 1.00 92.19 184 ASP A C 1
ATOM 1568 O O . ASP A 1 184 ? -5.349 -13.576 -7.632 1.00 92.19 184 ASP A O 1
ATOM 1572 N N . PHE A 1 185 ? -5.569 -11.526 -6.763 1.00 91.94 185 PHE A N 1
ATOM 1573 C CA . PHE A 1 185 ? -5.538 -10.846 -8.062 1.00 91.94 185 PHE A CA 1
ATOM 1574 C C . PHE A 1 185 ? -4.182 -10.993 -8.760 1.00 91.94 185 PHE A C 1
ATOM 1576 O O . PHE A 1 185 ? -4.102 -11.110 -9.985 1.00 91.94 185 PHE A O 1
ATOM 1583 N N . SER A 1 186 ? -3.092 -11.008 -7.993 1.00 90.81 186 SER A N 1
ATOM 1584 C CA . SER A 1 186 ? -1.753 -11.152 -8.548 1.00 90.81 186 SER A CA 1
ATOM 1585 C C . SER A 1 186 ? -1.456 -12.570 -9.055 1.00 90.81 186 SER A C 1
ATOM 1587 O O . SER A 1 186 ? -0.481 -12.761 -9.779 1.00 90.81 186 SER A O 1
ATOM 1589 N N . ALA A 1 187 ? -2.279 -13.562 -8.709 1.00 90.56 187 ALA A N 1
ATOM 1590 C CA . ALA A 1 187 ? -2.105 -14.946 -9.137 1.00 90.56 187 ALA A CA 1
ATOM 1591 C C . ALA A 1 187 ? -2.629 -15.213 -10.560 1.00 90.56 187 ALA A C 1
ATOM 1593 O O . ALA A 1 187 ? -2.254 -16.213 -11.166 1.00 90.56 187 ALA A O 1
ATOM 1594 N N . PHE A 1 188 ? -3.458 -14.330 -11.130 1.00 90.31 188 PHE A N 1
ATOM 1595 C CA . PHE A 1 188 ? -3.916 -14.475 -12.516 1.00 90.31 188 PHE A CA 1
ATOM 1596 C C . PHE A 1 188 ? -2.759 -14.291 -13.502 1.00 90.31 188 PHE A C 1
ATOM 1598 O O . PHE A 1 188 ? -2.060 -13.282 -13.451 1.00 90.31 188 PHE A O 1
ATOM 1605 N N . ASN A 1 189 ? -2.570 -15.228 -14.429 1.00 87.19 189 ASN A N 1
ATOM 1606 C CA . ASN A 1 189 ? -1.442 -15.190 -15.367 1.00 87.19 189 ASN A CA 1
ATOM 1607 C C . ASN A 1 189 ? -1.603 -14.136 -16.472 1.00 87.19 189 ASN A C 1
ATOM 1609 O O . ASN A 1 189 ? -0.613 -13.605 -16.963 1.00 87.19 189 ASN A O 1
ATOM 1613 N N . GLU A 1 190 ? -2.828 -13.780 -16.845 1.00 91.88 190 GLU A N 1
ATOM 1614 C CA . GLU A 1 190 ? -3.086 -12.870 -17.962 1.00 91.88 190 GLU A CA 1
ATOM 1615 C C . GLU A 1 190 ? -3.349 -11.440 -17.486 1.00 91.88 190 GLU A C 1
ATOM 1617 O O . GLU A 1 190 ? -4.220 -11.202 -16.648 1.00 91.88 190 GLU A O 1
ATOM 1622 N N . ILE A 1 191 ? -2.627 -10.470 -18.054 1.00 91.75 191 ILE A N 1
ATOM 1623 C CA . ILE A 1 191 ? -2.755 -9.055 -17.670 1.00 91.75 191 ILE A CA 1
ATOM 1624 C C . ILE A 1 191 ? -4.154 -8.510 -17.963 1.00 91.75 191 ILE A C 1
ATOM 1626 O O . ILE A 1 191 ? -4.698 -7.776 -17.140 1.00 91.75 191 ILE A O 1
ATOM 1630 N N . ASP A 1 192 ? -4.740 -8.860 -19.106 1.00 92.25 192 ASP A N 1
ATOM 1631 C CA . ASP A 1 192 ? -6.053 -8.338 -19.501 1.00 92.25 192 ASP A CA 1
ATOM 1632 C C . ASP A 1 192 ? -7.159 -8.861 -18.575 1.00 92.25 192 ASP A C 1
ATOM 1634 O O . ASP A 1 192 ? -8.066 -8.117 -18.196 1.00 92.25 192 ASP A O 1
ATOM 1638 N N . THR A 1 193 ? -7.015 -10.100 -18.102 1.00 92.31 193 THR A N 1
ATOM 1639 C CA . THR A 1 193 ? -7.873 -10.691 -17.071 1.00 92.31 193 THR A CA 1
ATOM 1640 C C . THR A 1 193 ? -7.737 -9.948 -15.737 1.00 92.31 193 THR A C 1
ATOM 1642 O O . THR A 1 193 ? -8.747 -9.577 -15.136 1.00 92.31 193 THR A O 1
ATOM 1645 N N . VAL A 1 194 ? -6.506 -9.647 -15.293 1.00 93.62 194 VAL A N 1
ATOM 1646 C CA . VAL A 1 194 ? -6.264 -8.836 -14.080 1.00 93.62 194 VAL A CA 1
ATOM 1647 C C . VAL A 1 194 ? -6.918 -7.458 -14.208 1.00 93.62 194 VAL A C 1
ATOM 1649 O O . VAL A 1 194 ? -7.596 -7.009 -13.284 1.00 93.62 194 VAL A O 1
ATOM 1652 N N . LEU A 1 195 ? -6.743 -6.795 -15.355 1.00 92.81 195 LEU A N 1
ATOM 1653 C CA . LEU A 1 195 ? -7.310 -5.476 -15.624 1.00 92.81 195 LEU A CA 1
ATOM 1654 C C . LEU A 1 195 ? -8.843 -5.500 -15.586 1.00 92.81 195 LEU A C 1
ATOM 1656 O O . LEU A 1 195 ? -9.442 -4.671 -14.900 1.00 92.81 195 LEU A O 1
ATOM 1660 N N . SER A 1 196 ? -9.470 -6.458 -16.274 1.00 92.50 196 SER A N 1
ATOM 1661 C CA . SER A 1 196 ? -10.930 -6.592 -16.316 1.00 92.50 196 SER A CA 1
ATOM 1662 C C . SER A 1 196 ? -11.516 -6.811 -14.921 1.00 92.50 196 SER A C 1
ATOM 1664 O O . SER A 1 196 ? -12.436 -6.097 -14.511 1.00 92.50 196 SER A O 1
ATOM 1666 N N . TYR A 1 197 ? -10.944 -7.729 -14.135 1.00 92.50 197 TYR A N 1
ATOM 1667 C CA . TYR A 1 197 ? -11.427 -7.963 -12.775 1.00 92.50 197 TYR A CA 1
ATOM 1668 C C . TYR A 1 197 ? -11.186 -6.772 -11.851 1.00 92.50 197 TYR A C 1
ATOM 1670 O O . TYR A 1 197 ? -12.036 -6.479 -11.014 1.00 92.50 197 TYR A O 1
ATOM 1678 N N . MET A 1 198 ? -10.073 -6.048 -11.998 1.00 92.38 198 MET A N 1
ATOM 1679 C CA . MET A 1 198 ? -9.824 -4.844 -11.201 1.00 92.38 198 MET A CA 1
ATOM 1680 C C . MET A 1 198 ? -10.809 -3.717 -11.511 1.00 92.38 198 MET A C 1
ATOM 1682 O O . MET A 1 198 ? -11.238 -3.006 -10.596 1.00 92.38 198 MET A O 1
ATOM 1686 N N . GLN A 1 199 ? -11.214 -3.573 -12.775 1.00 90.81 199 GLN A N 1
ATOM 1687 C CA . GLN A 1 199 ? -12.269 -2.639 -13.168 1.00 90.81 199 GLN A CA 1
ATOM 1688 C C . GLN A 1 199 ? -13.607 -3.033 -12.533 1.00 90.81 199 GLN A C 1
ATOM 1690 O O . GLN A 1 199 ? -14.229 -2.210 -11.862 1.00 90.81 199 GLN A O 1
ATOM 1695 N N . GLN A 1 200 ? -14.005 -4.304 -12.648 1.00 91.62 200 GLN A N 1
ATOM 1696 C CA . GLN A 1 200 ? -15.239 -4.811 -12.035 1.00 91.62 200 GLN A CA 1
ATOM 1697 C C . GLN A 1 200 ? -15.232 -4.667 -10.509 1.00 91.62 200 GLN A C 1
ATOM 1699 O O . GLN A 1 200 ? -16.221 -4.227 -9.922 1.00 91.62 200 GLN A O 1
ATOM 1704 N N . PHE A 1 201 ? -14.110 -4.976 -9.858 1.00 90.81 201 PHE A N 1
ATOM 1705 C CA . PHE A 1 201 ? -13.947 -4.815 -8.416 1.00 90.81 201 PHE A CA 1
ATOM 1706 C C . PHE A 1 201 ? -14.082 -3.349 -7.992 1.00 90.81 201 PHE A C 1
ATOM 1708 O O . PHE A 1 201 ? -14.757 -3.048 -7.008 1.00 90.81 201 PHE A O 1
ATOM 1715 N N . SER A 1 202 ? -13.498 -2.422 -8.754 1.00 87.06 202 SER A N 1
ATOM 1716 C CA . SER A 1 202 ? -13.604 -0.979 -8.499 1.00 87.06 202 SER A CA 1
ATOM 1717 C C . SER A 1 202 ? -15.038 -0.464 -8.658 1.00 87.06 202 SER A C 1
ATOM 1719 O O . SER A 1 202 ? -15.509 0.322 -7.825 1.00 87.06 202 SER A O 1
ATOM 1721 N N . SER A 1 203 ? -15.762 -0.945 -9.674 1.00 86.62 203 SER A N 1
ATOM 1722 C CA . SER A 1 203 ? -17.188 -0.659 -9.861 1.00 86.62 203 SER A CA 1
ATOM 1723 C C . SER A 1 203 ? -18.020 -1.211 -8.705 1.00 86.62 203 SER A C 1
ATOM 1725 O O . SER A 1 203 ? -18.780 -0.462 -8.094 1.00 86.62 203 SER A O 1
ATOM 1727 N N . LEU A 1 204 ? -17.818 -2.478 -8.330 1.00 89.94 204 LEU A N 1
ATOM 1728 C CA . LEU A 1 204 ? -18.514 -3.111 -7.208 1.00 89.94 204 LEU A CA 1
ATOM 1729 C C . LEU A 1 204 ? -18.272 -2.350 -5.901 1.00 89.94 204 LEU A C 1
ATOM 1731 O O . LEU A 1 204 ? -19.216 -2.020 -5.188 1.00 89.94 204 LEU A O 1
ATOM 1735 N N . LYS A 1 205 ? -17.011 -2.019 -5.606 1.00 85.50 205 LYS A N 1
ATOM 1736 C CA . LYS A 1 205 ? -16.625 -1.238 -4.427 1.00 85.50 205 LYS A CA 1
ATOM 1737 C C . LYS A 1 205 ? -17.376 0.094 -4.374 1.00 85.50 205 LYS A C 1
ATOM 1739 O O . LYS A 1 205 ? -17.911 0.448 -3.325 1.00 85.50 205 LYS A O 1
ATOM 1744 N N . SER A 1 206 ? -17.453 0.807 -5.496 1.00 78.44 206 SER A N 1
ATOM 1745 C CA . SER A 1 206 ? -18.179 2.079 -5.593 1.00 78.44 206 SER A CA 1
ATOM 1746 C C . SER A 1 206 ? -19.687 1.905 -5.383 1.00 78.44 206 SER A C 1
ATOM 1748 O O . SER A 1 206 ? -20.296 2.689 -4.656 1.00 78.44 206 SER A O 1
ATOM 1750 N N . CYS A 1 207 ? -20.279 0.851 -5.951 1.00 83.50 207 CYS A N 1
ATOM 1751 C CA . CYS A 1 207 ? -21.702 0.539 -5.805 1.00 83.50 207 CYS A CA 1
ATOM 1752 C C . CYS A 1 207 ? -22.083 0.053 -4.401 1.00 83.50 207 CYS A C 1
ATOM 1754 O O . CYS A 1 207 ? -23.227 0.225 -3.999 1.00 83.50 207 CYS A O 1
ATOM 1756 N N . VAL A 1 208 ? -21.158 -0.556 -3.656 1.00 84.56 208 VAL A N 1
ATOM 1757 C CA . VAL A 1 208 ? -21.446 -1.127 -2.333 1.00 84.56 208 VAL A CA 1
ATOM 1758 C C . VAL A 1 208 ? -21.166 -0.133 -1.214 1.00 84.56 208 VAL A C 1
ATOM 1760 O O . VAL A 1 208 ? -22.001 0.007 -0.323 1.00 84.56 208 VAL A O 1
ATOM 1763 N N . ILE A 1 209 ? -20.024 0.567 -1.232 1.00 80.00 209 ILE A N 1
ATOM 1764 C CA . ILE A 1 209 ? -19.586 1.380 -0.084 1.00 80.00 209 ILE A CA 1
ATOM 1765 C C . ILE A 1 209 ? -20.593 2.485 0.238 1.00 80.00 209 ILE A C 1
ATOM 1767 O O . ILE A 1 209 ? -21.045 2.572 1.376 1.00 80.00 209 ILE A O 1
ATOM 1771 N N . GLY A 1 210 ? -20.961 3.308 -0.749 1.00 75.38 210 GLY A N 1
ATOM 1772 C CA . GLY A 1 210 ? -21.852 4.453 -0.533 1.00 75.38 210 GLY A CA 1
ATOM 1773 C C . GLY A 1 210 ? -23.210 4.041 0.049 1.00 75.38 210 GLY A C 1
ATOM 1774 O O . GLY A 1 210 ? -23.557 4.496 1.140 1.00 75.38 210 GLY A O 1
ATOM 1775 N N . PRO A 1 211 ? -23.955 3.140 -0.617 1.00 81.19 211 PRO A N 1
ATOM 1776 C CA . PRO A 1 211 ? -25.223 2.636 -0.096 1.00 81.19 211 PRO A CA 1
ATOM 1777 C C . PRO A 1 211 ? -25.091 1.938 1.259 1.00 81.19 211 PRO A C 1
ATOM 1779 O O . PRO A 1 211 ? -25.936 2.147 2.125 1.00 81.19 211 PRO A O 1
ATOM 1782 N N . SER A 1 212 ? -24.023 1.163 1.485 1.00 78.56 212 SER A N 1
ATOM 1783 C CA . SER A 1 212 ? -23.804 0.499 2.777 1.00 78.56 212 SER A CA 1
ATOM 1784 C C . SER A 1 212 ? -23.626 1.507 3.908 1.00 78.56 212 SER A C 1
ATOM 1786 O O . SER A 1 212 ? -24.202 1.312 4.972 1.00 78.56 212 SER A O 1
ATOM 1788 N N . CYS A 1 213 ? -22.888 2.601 3.688 1.00 78.69 213 CYS A N 1
ATOM 1789 C CA . CYS A 1 213 ? -22.760 3.670 4.679 1.00 78.69 213 CYS A CA 1
ATOM 1790 C C . CYS A 1 213 ? -24.123 4.279 5.028 1.00 78.69 213 CYS A C 1
ATOM 1792 O O . CYS A 1 213 ? -24.451 4.369 6.203 1.00 78.69 213 CYS A O 1
ATOM 1794 N N . LEU A 1 214 ? -24.951 4.602 4.028 1.00 78.19 214 LEU A N 1
ATOM 1795 C CA . LEU A 1 214 ? -26.287 5.169 4.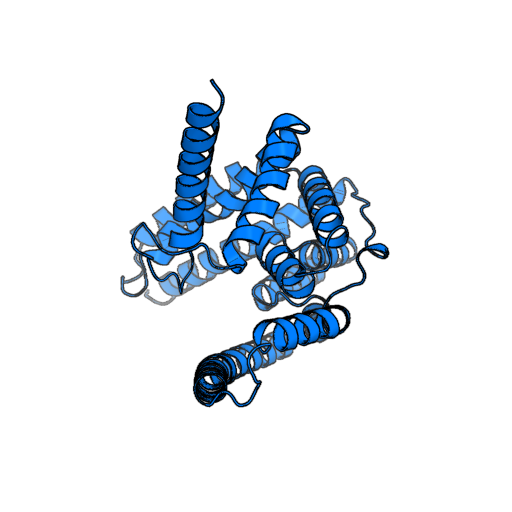258 1.00 78.19 214 LEU A CA 1
ATOM 1796 C C . LEU A 1 214 ? -27.215 4.209 5.016 1.00 78.19 214 LEU A C 1
ATOM 1798 O O . LEU A 1 214 ? -27.972 4.627 5.891 1.00 78.19 214 LEU A O 1
ATOM 1802 N N . ILE A 1 215 ? -27.156 2.914 4.690 1.00 80.25 215 ILE A N 1
ATOM 1803 C CA . ILE A 1 215 ? -27.915 1.879 5.399 1.00 80.25 215 ILE A CA 1
ATOM 1804 C C . ILE A 1 215 ? -27.442 1.788 6.852 1.00 80.25 215 ILE A C 1
ATOM 1806 O O . ILE A 1 215 ? -28.270 1.784 7.760 1.00 80.25 215 ILE A O 1
ATOM 1810 N N . LEU A 1 216 ? -26.128 1.736 7.082 1.00 80.75 216 LEU A N 1
ATOM 1811 C CA . LEU A 1 216 ? -25.554 1.663 8.425 1.00 80.75 216 LEU A CA 1
ATOM 1812 C C . LEU A 1 216 ? -25.917 2.889 9.264 1.00 80.75 216 LEU A C 1
ATOM 1814 O O . LEU A 1 216 ? -26.370 2.712 10.393 1.00 80.75 216 LEU A O 1
ATOM 1818 N N . ASP A 1 217 ? -25.806 4.094 8.700 1.00 78.94 217 ASP A N 1
ATOM 1819 C CA . ASP A 1 217 ? -26.224 5.337 9.354 1.00 78.94 217 ASP A CA 1
ATOM 1820 C C . ASP A 1 217 ? -27.687 5.232 9.794 1.00 78.94 217 ASP A C 1
ATOM 1822 O O . ASP A 1 217 ? -28.014 5.484 10.957 1.00 78.94 217 ASP A O 1
ATOM 1826 N N . LYS A 1 218 ? -28.568 4.747 8.906 1.00 79.94 218 LYS A N 1
ATOM 1827 C CA . LYS A 1 218 ? -29.984 4.613 9.244 1.00 79.94 218 LYS A CA 1
ATOM 1828 C C . LYS A 1 218 ? -30.245 3.586 10.344 1.00 79.94 218 LYS A C 1
ATOM 1830 O O . LYS A 1 218 ? -31.090 3.809 11.208 1.00 79.94 218 LYS A O 1
ATOM 1835 N N . LEU A 1 219 ? -29.535 2.461 10.328 1.00 83.50 219 LEU A N 1
ATOM 1836 C CA . LEU A 1 219 ? -29.658 1.423 11.354 1.00 83.50 219 LEU A CA 1
ATOM 1837 C C . LEU A 1 219 ? -29.143 1.900 12.723 1.00 83.50 219 LEU A C 1
ATOM 1839 O O . LEU A 1 219 ? -29.722 1.535 13.748 1.00 83.50 219 LEU A O 1
ATOM 1843 N N . ILE A 1 220 ? -28.102 2.739 12.746 1.00 82.56 220 ILE A N 1
ATOM 1844 C CA . ILE A 1 220 ? -27.596 3.384 13.966 1.00 82.56 220 ILE A CA 1
ATOM 1845 C C . ILE A 1 220 ? -28.622 4.388 14.507 1.00 82.56 220 ILE A C 1
ATOM 1847 O O . ILE A 1 220 ? -28.929 4.346 15.696 1.00 82.56 220 ILE A O 1
ATOM 1851 N N . GLU A 1 221 ? -29.205 5.241 13.655 1.00 84.06 221 GLU A N 1
ATOM 1852 C CA . GLU A 1 221 ? -30.267 6.184 14.055 1.00 84.06 221 GLU A CA 1
ATOM 1853 C C . GLU A 1 221 ? -31.484 5.476 14.660 1.00 84.06 221 GLU A C 1
ATOM 1855 O O . GLU A 1 221 ? -32.085 5.958 15.619 1.00 84.06 221 GLU A O 1
ATOM 1860 N N . LEU A 1 222 ? -31.842 4.317 14.105 1.00 89.62 222 LEU A N 1
ATOM 1861 C CA . LEU A 1 222 ? -32.921 3.465 14.605 1.00 89.62 222 LEU A CA 1
ATOM 1862 C C . LEU A 1 222 ? -32.520 2.655 15.852 1.00 89.62 222 LEU A C 1
ATOM 1864 O O . LEU A 1 222 ? -33.319 1.857 16.339 1.00 89.62 222 LEU A O 1
ATOM 1868 N N . ASN A 1 223 ? -31.301 2.849 16.371 1.00 89.62 223 ASN A N 1
ATOM 1869 C CA . ASN A 1 223 ? -30.740 2.163 17.535 1.00 89.62 223 ASN A CA 1
ATOM 1870 C C . ASN A 1 223 ? -30.788 0.623 17.426 1.00 89.62 223 ASN A C 1
ATOM 1872 O O . ASN A 1 223 ? -30.873 -0.080 18.432 1.00 89.62 223 ASN A O 1
ATOM 1876 N N . ILE A 1 224 ? -30.710 0.080 16.204 1.00 94.44 224 ILE A N 1
ATOM 1877 C CA . ILE A 1 224 ? -30.812 -1.368 15.941 1.00 94.44 224 ILE A CA 1
ATOM 1878 C C . ILE A 1 224 ? -29.661 -2.142 16.592 1.00 94.44 224 ILE A C 1
ATOM 1880 O O . ILE A 1 224 ? -29.845 -3.258 17.071 1.00 94.44 224 ILE A O 1
ATOM 1884 N N . PHE A 1 225 ? -28.474 -1.540 16.638 1.00 88.12 225 PHE A N 1
ATOM 1885 C CA . PHE A 1 225 ? -27.267 -2.146 17.204 1.00 88.12 225 PHE A CA 1
ATOM 1886 C C . PHE A 1 225 ? -27.069 -1.841 18.701 1.00 88.12 225 PHE A C 1
ATOM 1888 O O . PHE A 1 225 ? -26.083 -2.280 19.295 1.00 88.12 225 PHE A O 1
ATOM 1895 N N . GLY A 1 226 ? -27.992 -1.094 19.318 1.00 91.25 226 GLY A N 1
ATOM 1896 C CA . GLY A 1 226 ? -27.879 -0.626 20.699 1.00 91.25 226 GLY A CA 1
ATOM 1897 C C . GLY A 1 226 ? -26.776 0.419 20.911 1.00 91.25 226 GLY A C 1
ATOM 1898 O O . GLY A 1 226 ? -26.122 0.876 19.978 1.00 91.25 226 GLY A O 1
ATOM 1899 N N . GLN A 1 227 ? -26.535 0.790 22.173 1.00 89.62 227 GLN A N 1
ATOM 1900 C CA . GLN A 1 227 ? -25.593 1.866 22.523 1.00 89.62 227 GLN A CA 1
ATOM 1901 C C . GLN A 1 227 ? -24.111 1.507 22.308 1.00 89.62 227 GLN A C 1
ATOM 1903 O O . GLN A 1 227 ? -23.289 2.404 22.157 1.00 89.62 227 GLN A O 1
ATOM 1908 N N . ASN A 1 228 ? -23.769 0.216 22.241 1.00 90.56 228 ASN A N 1
ATOM 1909 C CA . ASN A 1 228 ? -22.388 -0.271 22.093 1.00 90.56 228 ASN A CA 1
ATOM 1910 C C . ASN A 1 228 ? -22.009 -0.600 20.637 1.00 90.56 228 ASN A C 1
ATOM 1912 O O . ASN A 1 228 ? -21.077 -1.367 20.389 1.00 90.56 228 ASN A O 1
ATOM 1916 N N . TRP A 1 229 ? -22.731 -0.044 19.664 1.00 88.62 229 TRP A N 1
ATOM 1917 C CA . TRP A 1 229 ? -22.537 -0.334 18.242 1.00 88.62 229 TRP A CA 1
ATOM 1918 C C . TRP A 1 229 ? -21.111 -0.031 17.746 1.00 88.62 229 TRP A C 1
ATOM 1920 O O . TRP A 1 229 ? -20.596 -0.746 16.887 1.00 88.62 229 TRP A O 1
ATOM 1930 N N . GLU A 1 230 ? -20.441 0.982 18.310 1.00 86.12 230 GLU A N 1
ATOM 1931 C CA . GLU A 1 230 ? -19.056 1.327 17.957 1.00 86.12 230 GLU A CA 1
ATOM 1932 C C . GLU A 1 230 ? -18.102 0.164 18.252 1.00 86.12 230 GLU A C 1
ATOM 1934 O O . GLU A 1 230 ? -17.317 -0.233 17.388 1.00 86.12 230 GLU A O 1
ATOM 1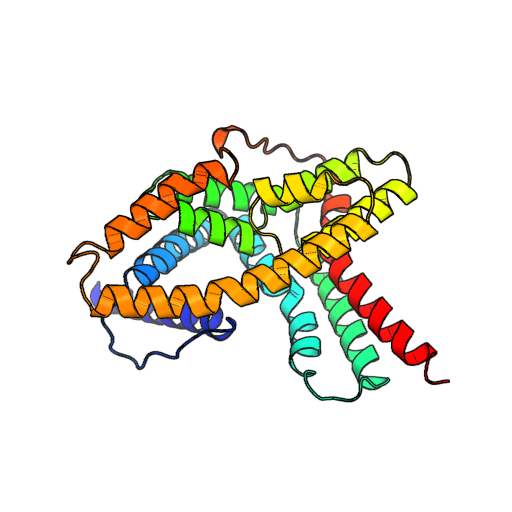939 N N . GLN A 1 231 ? -18.215 -0.424 19.447 1.00 89.00 231 GLN A N 1
ATOM 1940 C CA . GLN A 1 231 ? -17.399 -1.567 19.848 1.00 89.00 231 GLN A CA 1
ATOM 1941 C C . GLN A 1 231 ? -17.743 -2.804 19.013 1.00 89.00 231 GLN A C 1
ATOM 1943 O O . GLN A 1 231 ? -16.841 -3.510 18.571 1.00 89.00 231 GLN A O 1
ATOM 1948 N N . LEU A 1 232 ? -19.029 -3.021 18.715 1.00 91.31 232 LEU A N 1
ATOM 1949 C CA . LEU A 1 232 ? -19.469 -4.112 17.844 1.00 91.31 232 LEU A CA 1
ATOM 1950 C C . LEU A 1 232 ? -18.802 -4.044 16.461 1.00 91.31 232 LEU A C 1
ATOM 1952 O O . LEU A 1 232 ? -18.310 -5.059 15.963 1.00 91.31 232 LEU A O 1
ATOM 1956 N N . PHE A 1 233 ? -18.774 -2.876 15.811 1.00 90.00 233 PHE A N 1
ATOM 1957 C CA . PHE A 1 233 ? -18.097 -2.749 14.516 1.00 90.00 233 PHE A CA 1
ATOM 1958 C C . PHE A 1 233 ? -16.583 -2.862 14.642 1.00 90.00 233 PHE A C 1
ATOM 1960 O O . PHE A 1 233 ? -15.958 -3.486 13.784 1.00 90.00 233 PHE A O 1
ATOM 1967 N N . LEU A 1 234 ? -15.997 -2.303 15.701 1.00 90.00 234 LEU A N 1
ATOM 1968 C CA . LEU A 1 234 ? -14.564 -2.391 15.950 1.00 90.00 234 LEU A CA 1
ATOM 1969 C C . LEU A 1 234 ? -14.102 -3.847 16.085 1.00 90.00 234 LEU A C 1
ATOM 1971 O O . LEU A 1 234 ? -13.168 -4.260 15.395 1.00 90.00 234 LEU A O 1
ATOM 1975 N N . ASP A 1 235 ? -14.802 -4.637 16.898 1.00 92.56 235 ASP A N 1
ATOM 1976 C CA . ASP A 1 235 ? -14.515 -6.057 17.102 1.00 92.56 235 ASP A CA 1
ATOM 1977 C C . ASP A 1 235 ? -14.664 -6.839 15.796 1.00 92.56 235 ASP A C 1
ATOM 1979 O O . ASP A 1 235 ? -13.789 -7.626 15.432 1.00 92.56 235 ASP A O 1
ATOM 1983 N N . ASN A 1 236 ? -15.727 -6.574 15.029 1.00 92.00 236 ASN A N 1
ATOM 1984 C CA . ASN A 1 236 ? -15.925 -7.202 13.723 1.00 92.00 236 ASN A CA 1
ATOM 1985 C C . ASN A 1 236 ? -14.799 -6.862 12.734 1.00 92.00 236 ASN A C 1
ATOM 1987 O O . ASN A 1 236 ? -14.285 -7.755 12.060 1.00 92.00 236 ASN A O 1
ATOM 1991 N N . ILE A 1 237 ? -14.369 -5.601 12.661 1.00 91.75 237 ILE A N 1
ATOM 1992 C CA . ILE A 1 237 ? -13.259 -5.176 11.795 1.00 91.75 237 ILE A CA 1
ATOM 1993 C C . ILE A 1 237 ? -11.951 -5.854 12.223 1.00 91.75 237 ILE A C 1
ATOM 1995 O O . ILE A 1 237 ? -11.227 -6.390 11.378 1.00 91.75 237 ILE A O 1
ATOM 1999 N N . ASN A 1 238 ? -11.655 -5.881 13.523 1.00 93.12 238 ASN A N 1
ATOM 2000 C CA . ASN A 1 238 ? -10.461 -6.537 14.054 1.00 93.12 238 ASN A CA 1
ATOM 2001 C C . ASN A 1 238 ? -10.467 -8.042 13.741 1.00 93.12 238 ASN A C 1
ATOM 2003 O O . ASN A 1 238 ? -9.480 -8.557 13.217 1.00 93.12 238 ASN A O 1
ATOM 2007 N N . ASN A 1 239 ? -11.602 -8.720 13.924 1.00 93.12 239 ASN A N 1
ATOM 2008 C CA . ASN A 1 239 ? -11.766 -10.140 13.595 1.00 93.12 239 ASN A CA 1
ATOM 2009 C C . ASN A 1 239 ? -11.608 -10.432 12.092 1.00 93.12 239 ASN A C 1
ATOM 2011 O O . ASN A 1 239 ? -11.102 -11.485 11.701 1.00 93.12 239 ASN A O 1
ATOM 2015 N N . LEU A 1 240 ? -12.023 -9.508 11.220 1.00 92.44 240 LEU A N 1
ATOM 2016 C CA . LEU A 1 240 ? -11.839 -9.639 9.770 1.00 92.44 240 LEU A CA 1
ATOM 2017 C C . LEU A 1 240 ? -10.397 -9.377 9.322 1.00 92.44 240 LEU A C 1
ATOM 2019 O O . LEU A 1 240 ? -10.006 -9.814 8.239 1.00 92.44 240 LEU A O 1
ATOM 2023 N N . THR A 1 241 ? -9.594 -8.696 10.139 1.00 92.94 241 THR A N 1
ATOM 2024 C CA . THR A 1 241 ? -8.250 -8.238 9.760 1.00 92.94 241 THR A CA 1
ATOM 2025 C C . THR A 1 241 ? -7.355 -9.400 9.369 1.00 92.94 241 THR A C 1
ATOM 2027 O O . THR A 1 241 ? -6.762 -9.387 8.294 1.00 92.94 241 THR A O 1
ATOM 2030 N N . GLU A 1 242 ? -7.323 -10.457 10.174 1.00 87.19 242 GLU A N 1
ATOM 2031 C CA . GLU A 1 242 ? -6.507 -11.637 9.883 1.00 87.19 242 GLU A CA 1
ATOM 2032 C C . GLU A 1 242 ? -6.950 -12.370 8.614 1.00 87.19 242 GLU A C 1
ATOM 2034 O O . GLU A 1 242 ? -6.154 -13.087 8.010 1.00 87.19 242 GLU A O 1
ATOM 2039 N N . LYS A 1 243 ? -8.200 -12.190 8.165 1.00 91.44 243 LYS A N 1
ATOM 2040 C CA . LYS A 1 243 ? -8.715 -12.815 6.939 1.00 91.44 243 LYS A CA 1
ATOM 2041 C C . LYS A 1 243 ? -8.263 -12.096 5.674 1.00 91.44 243 LYS A C 1
ATOM 2043 O O . LYS A 1 243 ? -8.123 -12.763 4.656 1.00 91.44 243 LYS A O 1
ATOM 2048 N N . VAL A 1 244 ? -7.996 -10.789 5.737 1.00 92.81 244 VAL A N 1
ATOM 2049 C CA . VAL A 1 244 ? -7.663 -9.962 4.557 1.00 92.81 244 VAL A CA 1
ATOM 2050 C C . VAL A 1 244 ? -6.231 -9.402 4.569 1.00 92.81 244 VAL A C 1
ATOM 2052 O O . VAL A 1 244 ? -5.704 -9.039 3.515 1.00 92.81 244 VAL A O 1
ATOM 2055 N N . PHE A 1 245 ? -5.564 -9.405 5.727 1.00 95.00 245 PHE A N 1
ATOM 2056 C CA . PHE A 1 245 ? -4.152 -9.046 5.904 1.00 95.00 245 PHE A CA 1
ATOM 2057 C C . PHE A 1 245 ? -3.276 -10.275 6.203 1.00 95.00 245 PHE A C 1
ATOM 2059 O O . PHE A 1 245 ? -3.758 -11.387 6.424 1.00 95.00 245 PHE A O 1
ATOM 2066 N N . TYR A 1 246 ? -1.959 -10.076 6.164 1.00 93.38 246 TYR A N 1
ATOM 2067 C CA . TYR A 1 246 ? -0.945 -11.069 6.523 1.00 93.38 246 TYR A CA 1
ATOM 2068 C C . TYR A 1 246 ? -0.733 -11.141 8.042 1.00 93.38 246 TYR A C 1
ATOM 2070 O O . TYR A 1 246 ? -1.118 -10.236 8.778 1.00 93.38 246 TYR A O 1
ATOM 2078 N N . ASN A 1 247 ? -0.065 -12.205 8.499 1.00 92.44 247 ASN A N 1
ATOM 2079 C CA . ASN A 1 247 ? 0.440 -12.285 9.869 1.00 92.44 247 ASN A CA 1
ATOM 2080 C C . ASN A 1 247 ? 1.741 -11.453 9.986 1.00 92.44 247 ASN A C 1
ATOM 2082 O O . ASN A 1 247 ? 2.707 -11.796 9.295 1.00 92.44 247 ASN A O 1
ATOM 2086 N N . PRO A 1 248 ? 1.790 -10.408 10.839 1.00 92.06 248 PRO A N 1
ATOM 2087 C CA . PRO A 1 248 ? 2.978 -9.573 11.046 1.00 92.06 248 PRO A CA 1
ATOM 2088 C C . PRO A 1 248 ? 4.258 -10.342 11.397 1.00 92.06 248 PRO A C 1
ATOM 2090 O O . PRO A 1 248 ? 5.333 -9.966 10.936 1.00 92.06 248 PRO A O 1
ATOM 2093 N N . ASP A 1 249 ? 4.147 -11.442 12.145 1.00 91.00 249 ASP A N 1
ATOM 2094 C CA . ASP A 1 249 ? 5.294 -12.232 12.618 1.00 91.00 249 ASP A CA 1
ATOM 2095 C C . ASP A 1 249 ? 5.942 -13.064 11.502 1.00 91.00 249 ASP A C 1
ATOM 2097 O O . ASP A 1 249 ? 7.058 -13.559 11.647 1.00 91.00 249 ASP A O 1
ATOM 2101 N N . LYS A 1 250 ? 5.246 -13.230 10.370 1.00 91.06 250 LYS A N 1
ATOM 2102 C CA . LYS A 1 250 ? 5.734 -13.984 9.204 1.00 91.06 250 LYS A CA 1
ATOM 2103 C C . LYS A 1 250 ? 6.411 -13.101 8.159 1.00 91.06 250 LYS A C 1
ATOM 2105 O O . LYS A 1 250 ? 6.776 -13.592 7.093 1.00 91.06 250 LYS A O 1
ATOM 2110 N N . ILE A 1 251 ? 6.542 -11.805 8.428 1.00 91.56 251 ILE A N 1
ATOM 2111 C CA . ILE A 1 251 ? 7.198 -10.880 7.514 1.00 91.56 251 ILE A CA 1
ATOM 2112 C C . ILE A 1 251 ? 8.710 -11.058 7.644 1.00 91.56 251 ILE A C 1
ATOM 2114 O O . ILE A 1 251 ? 9.302 -10.774 8.680 1.00 91.56 251 ILE A O 1
ATOM 2118 N N . ASP A 1 252 ? 9.338 -11.529 6.568 1.00 89.38 252 ASP A N 1
ATOM 2119 C CA . ASP A 1 252 ? 10.786 -11.401 6.395 1.00 89.38 252 ASP A CA 1
ATOM 2120 C C . ASP A 1 252 ? 11.141 -9.897 6.383 1.00 89.38 252 ASP A C 1
ATOM 2122 O O . ASP A 1 252 ? 10.350 -9.122 5.883 1.00 89.38 252 ASP A O 1
ATOM 2126 N N . TYR A 1 253 ? 12.273 -9.426 6.892 1.00 91.50 253 TYR A N 1
ATOM 2127 C CA . TYR A 1 253 ? 12.690 -8.015 6.736 1.00 91.50 253 TYR A CA 1
ATOM 2128 C C . TYR A 1 253 ? 14.022 -7.884 6.002 1.00 91.50 253 TYR A C 1
ATOM 2130 O O . TYR A 1 253 ? 14.603 -6.804 5.944 1.00 91.50 253 TYR A O 1
ATOM 2138 N N . ASN A 1 254 ? 14.504 -8.976 5.411 1.00 90.56 254 ASN A N 1
ATOM 2139 C CA . ASN A 1 254 ? 15.751 -8.980 4.674 1.00 90.56 254 ASN A CA 1
ATOM 2140 C C . ASN A 1 254 ? 15.664 -8.060 3.450 1.00 90.56 254 ASN A C 1
ATOM 2142 O O . ASN A 1 254 ? 14.682 -8.068 2.697 1.00 90.56 254 ASN A O 1
ATOM 2146 N N . VAL A 1 255 ? 16.725 -7.274 3.272 1.00 92.00 255 VAL A N 1
ATOM 2147 C CA . VAL A 1 255 ? 16.946 -6.375 2.141 1.00 92.00 255 VAL A CA 1
ATOM 2148 C C . VAL A 1 255 ? 18.296 -6.726 1.537 1.00 92.00 255 VAL A C 1
ATOM 2150 O O . VAL A 1 255 ? 19.305 -6.740 2.240 1.00 92.00 255 VAL A O 1
ATOM 2153 N N . ILE A 1 256 ? 18.311 -7.006 0.236 1.00 92.94 256 ILE A N 1
ATOM 2154 C CA . ILE A 1 256 ? 19.542 -7.227 -0.528 1.00 92.94 256 ILE A CA 1
ATOM 2155 C C . ILE A 1 256 ? 19.842 -5.997 -1.387 1.00 92.94 256 ILE A C 1
ATOM 2157 O O . ILE A 1 256 ? 18.948 -5.207 -1.682 1.00 92.94 256 ILE A O 1
ATOM 2161 N N . ILE A 1 257 ? 21.097 -5.830 -1.810 1.00 89.94 257 ILE A N 1
ATOM 2162 C CA . ILE A 1 257 ? 21.543 -4.639 -2.557 1.00 89.94 257 ILE A CA 1
ATOM 2163 C C . ILE A 1 257 ? 20.707 -4.432 -3.832 1.00 89.94 257 ILE A C 1
ATOM 2165 O O . ILE A 1 257 ? 20.270 -3.319 -4.114 1.00 89.94 257 ILE A O 1
ATOM 2169 N N . SER A 1 258 ? 20.399 -5.512 -4.556 1.00 92.56 258 SER A N 1
ATOM 2170 C CA . SER A 1 258 ? 19.579 -5.458 -5.774 1.00 92.56 258 SER A CA 1
ATOM 2171 C C . SER A 1 258 ? 18.116 -5.067 -5.529 1.00 92.56 258 SER A C 1
ATOM 2173 O O . SER A 1 258 ? 17.423 -4.687 -6.472 1.00 92.56 258 SER A O 1
ATOM 2175 N N . SER A 1 259 ? 17.624 -5.097 -4.283 1.00 95.06 259 SER A N 1
ATOM 2176 C CA . SER A 1 259 ? 16.263 -4.655 -3.962 1.00 95.06 259 SER A CA 1
ATOM 2177 C C . SER A 1 259 ? 16.060 -3.155 -4.179 1.00 95.06 259 SER A C 1
ATOM 2179 O O . SER A 1 259 ? 14.945 -2.756 -4.503 1.00 95.06 259 SER A O 1
ATOM 2181 N N . GLN A 1 260 ? 17.106 -2.330 -4.034 1.00 96.81 260 GLN A N 1
ATOM 2182 C CA . GLN A 1 260 ? 17.004 -0.874 -4.206 1.00 96.81 260 GLN A CA 1
ATOM 2183 C C . GLN A 1 260 ? 16.578 -0.503 -5.632 1.00 96.81 260 GLN A C 1
ATOM 2185 O O . GLN A 1 260 ? 15.651 0.280 -5.819 1.00 96.81 260 GLN A O 1
ATOM 2190 N N . GLU A 1 261 ? 17.205 -1.103 -6.645 1.00 95.75 261 GLU A N 1
ATOM 2191 C CA . GLU A 1 261 ? 16.873 -0.819 -8.046 1.00 95.75 261 GLU A CA 1
ATOM 2192 C C . GLU A 1 261 ? 15.422 -1.216 -8.366 1.00 95.75 261 GLU A C 1
ATOM 2194 O O . GLU A 1 261 ? 14.683 -0.465 -9.006 1.00 95.75 261 GLU A O 1
ATOM 2199 N N . LYS A 1 262 ? 14.982 -2.384 -7.879 1.00 96.62 262 LYS A N 1
ATOM 2200 C CA . LYS A 1 262 ? 13.609 -2.866 -8.090 1.00 96.62 262 LYS A CA 1
ATOM 2201 C C . LYS A 1 262 ? 12.582 -1.996 -7.363 1.00 96.62 262 LYS A C 1
ATOM 2203 O O . LYS A 1 262 ? 11.535 -1.689 -7.928 1.00 96.62 262 LYS A O 1
ATOM 2208 N N . PHE A 1 263 ? 12.903 -1.545 -6.153 1.00 96.75 263 PHE A N 1
ATOM 2209 C CA . PHE A 1 263 ? 12.097 -0.586 -5.401 1.00 96.75 263 PHE A CA 1
ATOM 2210 C C . PHE A 1 263 ? 11.890 0.721 -6.179 1.00 96.75 263 PHE A C 1
ATOM 2212 O O . PHE A 1 263 ? 10.756 1.179 -6.335 1.00 96.75 263 PHE A O 1
ATOM 2219 N N . GLU A 1 264 ? 12.961 1.295 -6.731 1.00 96.31 264 GLU A N 1
ATOM 2220 C CA . GLU A 1 264 ? 12.868 2.515 -7.538 1.00 96.31 264 GLU A CA 1
ATOM 2221 C C . GLU A 1 264 ? 12.021 2.308 -8.799 1.00 96.31 264 GLU A C 1
ATOM 2223 O O . GLU A 1 264 ? 11.190 3.161 -9.122 1.00 96.31 264 GLU A O 1
ATOM 2228 N N . LYS A 1 265 ? 12.179 1.162 -9.479 1.00 95.31 265 LYS A N 1
ATOM 2229 C CA . LYS A 1 265 ? 11.365 0.784 -10.647 1.00 95.31 265 LYS A CA 1
ATOM 2230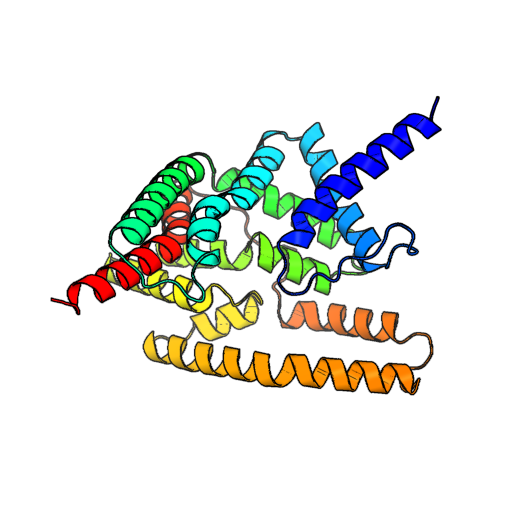 C C . LYS A 1 265 ? 9.874 0.723 -10.321 1.00 95.31 265 LYS A C 1
ATOM 2232 O O . LYS A 1 265 ? 9.073 1.272 -11.072 1.00 95.31 265 LYS A O 1
ATOM 2237 N N . ILE A 1 266 ? 9.505 0.126 -9.190 1.00 94.56 266 ILE A N 1
ATOM 2238 C CA . ILE A 1 266 ? 8.110 0.046 -8.740 1.00 94.56 266 ILE A CA 1
ATOM 2239 C C . ILE A 1 266 ? 7.529 1.436 -8.486 1.00 94.56 266 ILE A C 1
ATOM 2241 O O . ILE A 1 266 ? 6.433 1.737 -8.953 1.00 94.56 266 ILE A O 1
ATOM 2245 N N . LEU A 1 267 ? 8.255 2.304 -7.775 1.00 93.19 267 LEU A N 1
ATOM 2246 C CA . LEU A 1 267 ? 7.730 3.624 -7.423 1.00 93.19 267 LEU A CA 1
ATOM 2247 C C . LEU A 1 267 ? 7.616 4.564 -8.630 1.00 93.19 267 LEU A C 1
ATOM 2249 O O . LEU A 1 267 ? 6.692 5.371 -8.697 1.00 93.19 267 LEU A O 1
ATOM 2253 N N . LYS A 1 268 ? 8.526 4.485 -9.605 1.00 93.06 268 LYS A N 1
ATOM 2254 C CA . LYS A 1 268 ? 8.440 5.344 -10.798 1.00 93.06 268 LYS A CA 1
ATOM 2255 C C . LYS A 1 268 ? 7.407 4.864 -11.820 1.00 93.06 268 LYS A C 1
ATOM 2257 O O . LYS A 1 268 ? 6.861 5.695 -12.545 1.00 93.06 268 LYS A O 1
ATOM 2262 N N . ALA A 1 269 ? 7.111 3.563 -11.859 1.00 91.38 269 ALA A N 1
ATOM 2263 C CA . ALA A 1 269 ? 6.301 2.947 -12.906 1.00 91.38 269 ALA A CA 1
ATOM 2264 C C . ALA A 1 269 ? 4.909 3.584 -13.108 1.00 91.38 269 ALA A C 1
ATOM 2266 O O . ALA A 1 269 ? 4.567 3.870 -14.257 1.00 91.38 269 ALA A O 1
ATOM 2267 N N . PRO A 1 270 ? 4.117 3.899 -12.060 1.00 87.94 270 PRO A N 1
ATOM 2268 C CA . PRO A 1 270 ? 2.839 4.585 -12.250 1.00 87.94 270 PRO A CA 1
ATOM 2269 C C . PRO A 1 270 ? 2.989 5.960 -12.911 1.00 87.94 270 PRO A C 1
ATOM 2271 O O . PRO A 1 270 ? 2.172 6.340 -13.747 1.00 87.94 270 PRO A O 1
ATOM 2274 N N . VAL A 1 271 ? 4.046 6.707 -12.573 1.00 87.12 271 VAL A N 1
ATOM 2275 C CA . VAL A 1 271 ? 4.299 8.039 -13.142 1.00 87.12 271 VAL A CA 1
ATOM 2276 C C . VAL A 1 271 ? 4.745 7.935 -14.598 1.00 87.12 271 VAL A C 1
ATOM 2278 O O . VAL A 1 271 ? 4.229 8.663 -15.445 1.00 87.12 271 VAL A O 1
ATOM 2281 N N . GLU A 1 272 ? 5.646 6.997 -14.903 1.00 88.44 272 GLU A N 1
ATOM 2282 C CA . GLU A 1 272 ? 6.087 6.708 -16.274 1.00 88.44 272 GLU A CA 1
ATOM 2283 C C . GLU A 1 272 ? 4.908 6.285 -17.163 1.00 88.44 272 GLU A C 1
ATOM 2285 O O . GLU A 1 272 ? 4.763 6.787 -18.280 1.00 88.44 272 GLU A O 1
ATOM 2290 N N . PHE A 1 273 ? 4.024 5.425 -16.649 1.00 85.38 273 PHE A N 1
ATOM 2291 C CA . PHE A 1 273 ? 2.815 5.003 -17.353 1.00 85.38 273 PHE A CA 1
ATOM 2292 C C . PHE A 1 273 ? 1.894 6.187 -17.667 1.00 85.38 273 PHE A C 1
ATOM 2294 O O . PHE A 1 273 ? 1.468 6.339 -18.811 1.00 85.38 273 PHE A O 1
ATOM 2301 N N . MET A 1 274 ? 1.630 7.062 -16.690 1.00 80.38 274 MET A N 1
ATOM 2302 C CA . MET A 1 274 ? 0.792 8.250 -16.897 1.00 80.38 274 MET A CA 1
ATOM 2303 C C . MET A 1 274 ? 1.370 9.201 -17.951 1.00 80.38 274 MET A C 1
ATOM 2305 O O . MET A 1 274 ? 0.639 9.652 -18.832 1.00 80.38 274 MET A O 1
ATOM 2309 N N . ILE A 1 275 ? 2.680 9.474 -17.903 1.00 81.81 275 ILE A N 1
ATOM 2310 C CA . ILE A 1 275 ? 3.354 10.311 -18.909 1.00 81.81 275 ILE A CA 1
ATOM 2311 C C . ILE A 1 275 ? 3.200 9.704 -20.300 1.00 81.81 275 ILE A C 1
ATOM 2313 O O . ILE A 1 275 ? 2.885 10.419 -21.249 1.00 81.81 275 ILE A O 1
ATOM 2317 N N . HIS A 1 276 ? 3.392 8.389 -20.426 1.00 83.31 276 HIS A N 1
ATOM 2318 C CA . HIS A 1 276 ? 3.274 7.705 -21.708 1.00 83.31 276 HIS A CA 1
ATOM 2319 C C . HIS A 1 276 ? 1.853 7.776 -22.282 1.00 83.31 276 HIS A C 1
ATOM 2321 O O . HIS A 1 276 ? 1.695 8.039 -23.472 1.00 83.31 276 HIS A O 1
ATOM 2327 N N . GLN A 1 277 ? 0.823 7.593 -21.447 1.00 79.06 277 GLN A N 1
ATOM 2328 C CA . GLN A 1 277 ? -0.576 7.716 -21.876 1.00 79.06 277 GLN A CA 1
ATOM 2329 C C . GLN A 1 277 ? -0.885 9.126 -22.388 1.00 79.06 277 GLN A C 1
ATOM 2331 O O . GLN A 1 277 ? -1.409 9.282 -23.487 1.00 79.06 277 GLN A O 1
ATOM 2336 N N . ILE A 1 278 ? -0.476 10.153 -21.641 1.00 74.62 278 ILE A N 1
ATOM 2337 C CA . ILE A 1 278 ? -0.664 11.554 -22.034 1.00 74.62 278 ILE A CA 1
ATOM 2338 C C . ILE A 1 278 ? 0.093 11.861 -23.336 1.00 74.62 278 ILE A C 1
ATOM 2340 O O . ILE A 1 278 ? -0.458 12.471 -24.248 1.00 74.62 278 ILE A O 1
ATOM 2344 N N . ALA A 1 279 ? 1.335 11.388 -23.473 1.00 75.12 279 ALA A N 1
ATOM 2345 C CA . ALA A 1 279 ? 2.123 11.550 -24.694 1.00 75.12 279 ALA A CA 1
ATOM 2346 C C . ALA A 1 279 ? 1.485 10.869 -25.918 1.00 75.12 279 ALA A C 1
ATOM 2348 O O . ALA A 1 279 ? 1.605 11.379 -27.033 1.00 75.12 279 ALA A O 1
ATOM 2349 N N . LYS A 1 280 ? 0.820 9.722 -25.725 1.00 76.06 280 LYS A N 1
ATOM 2350 C CA . LYS A 1 280 ? 0.111 9.006 -26.791 1.00 76.06 280 LYS A CA 1
ATOM 2351 C C . LYS A 1 280 ? -1.100 9.797 -27.289 1.00 76.06 280 LYS A C 1
ATOM 2353 O O . LYS A 1 280 ? -1.251 9.920 -28.499 1.00 76.06 280 LYS A O 1
ATOM 2358 N N . MET A 1 281 ? -1.874 10.401 -26.386 1.00 69.62 281 MET A N 1
ATOM 2359 C CA . MET A 1 281 ? -3.019 11.249 -26.752 1.00 69.62 281 MET A CA 1
ATOM 2360 C C . MET A 1 281 ? -2.607 12.402 -27.686 1.00 69.62 281 MET A C 1
ATOM 2362 O O . MET A 1 281 ? -3.288 12.664 -28.665 1.00 69.62 281 MET A O 1
ATOM 2366 N N . PHE A 1 282 ? -1.433 13.011 -27.475 1.00 64.50 282 PHE A N 1
ATOM 2367 C CA . PHE A 1 282 ? -0.909 14.062 -28.365 1.00 64.50 282 PHE A CA 1
ATOM 2368 C C . PHE A 1 282 ? -0.480 13.588 -29.755 1.00 64.50 282 PHE A C 1
ATOM 2370 O O . PHE A 1 282 ? -0.408 14.395 -30.680 1.00 64.50 282 PHE A O 1
ATOM 2377 N N . LYS A 1 283 ? -0.112 12.311 -29.905 1.00 58.81 283 LYS A N 1
ATOM 2378 C CA . LYS A 1 283 ? 0.278 11.747 -31.205 1.00 58.81 283 LYS A CA 1
ATOM 2379 C C . LYS A 1 283 ? -0.929 11.355 -32.055 1.00 58.81 283 LYS A C 1
ATOM 2381 O O . LYS A 1 283 ? -0.761 11.207 -33.256 1.00 58.81 283 LYS A O 1
ATOM 2386 N N . GLU A 1 284 ? -2.098 11.182 -31.443 1.00 50.69 284 GLU A N 1
ATOM 2387 C CA . GLU A 1 284 ? -3.356 10.850 -32.126 1.00 50.69 284 GLU A CA 1
ATOM 2388 C C . GLU A 1 284 ? -4.123 12.109 -32.601 1.00 50.69 284 GLU A C 1
ATOM 2390 O O . GLU A 1 284 ? -5.138 11.980 -33.278 1.00 50.69 284 GLU A O 1
ATOM 2395 N N . GLU A 1 285 ? -3.621 13.320 -32.308 1.00 45.38 285 GLU A N 1
ATOM 2396 C CA . GLU A 1 285 ? -4.183 14.621 -32.733 1.00 45.38 285 GLU A CA 1
ATOM 2397 C C . GLU A 1 285 ? -3.456 15.273 -33.942 1.00 45.38 285 GLU A C 1
ATOM 2399 O O . GLU A 1 285 ? -3.670 16.455 -34.226 1.00 45.38 285 GLU A O 1
ATOM 2404 N N . ILE A 1 286 ? -2.595 14.533 -34.660 1.00 39.19 286 ILE A N 1
ATOM 2405 C CA . ILE A 1 286 ? -1.919 14.956 -35.912 1.00 39.19 286 ILE A CA 1
ATOM 2406 C C . ILE A 1 286 ? -2.296 13.989 -37.033 1.00 39.19 286 ILE A C 1
ATOM 2408 O O . ILE A 1 286 ? -2.582 14.477 -38.148 1.00 39.19 286 ILE A O 1
#

Organism: NCBI:txid862415

pLDDT: mean 80.47, std 17.71, range [29.08, 96.81]

Secondary structure (DSSP, 8-state):
--HHHHHHHHHHHHHHHHHHHTTSTT-----TT----HHHHHHHHHHHHHHHHHHH-HHHHHHHHHHHHHTHHHHHHHHT-SS----HHHHHHHHHHHHHHHHHHTT--HHHHHHHHHHHHHHHHH--TTHHHHHHHHHHHH-HHHHHHHHHHHHH--SHHHHHHHHHHHHHTTT---HHHHHHHHT-S-HHHHHHHHHHHHHHHHHHHHHHHHHHHHHHHTTTT-TTHHHHHHHHHHHHHHHHS--GGG------TTHHHHHHHHHHHHHHHHHHHHHHHHHTT-

Radius of gyration: 21.19 Å; chains: 1; bounding box: 54×42×70 Å